Protein AF-A0A930PZW5-F1 (afdb_monomer_lite)

pLDDT: mean 71.52, std 14.94, range [26.58, 96.69]

Secondary structure (DSSP, 8-state):
------------PPP----HHHHHHHHTSEEEEESS--S-SEETTEEEEEEEB----PEE--PPPPEEETTTTEEEEPP-TTEEEEETTEEE-SEEEEPPSSSSEEEEEEEEEPTTEE-SS-EEEEEEE-------TTT------GGGS-TT-BSSPPPTT--STTHHHHH-TT-EEEEEES--TT--S---EEEEESSSEEEETTSSS-EEEE--EEE-TTS-EEESSS-EEEEEEE--SEEEEEEEE---TT-TTEEEEEEEEEETTEEEEEEEEEE-PBPTTSPBPS-----GGGSSEEEEEEEES----

Sequence (313 aa):
MSDYPTEGLYRLVPVPHTSEQEEAEKRGYHLHYGDQPPTSPTKDGLPVLWVQGKPTEDVLVVPMRTAVNLNRREVIVKPQTGVQYTLNGKDIITGTHTVPGDGYTYFKVGAYATDGYTTTGKYEWPFTIGEAVPATPENLWVSDKASLRPAGTEINPPAPGTSSANDNGKYGHYKLRPGEKLNNAFGGYGTATWTQLGAGWAVNNRVTPPVHYRSSWKVNDKGQYEEQFADTITWIFPHTRNFTLEIDFVESAVRPDQTMQMWVGAYTGLYMAEIGKEIIERNAQGDKLDHYTVPRGERTGTWKFSIYNDIYT

Foldseek 3Di:
DDDDDDPDDDPPPPPPPDPQVNVCVVVQEHEDEEQDDDPDQDDPRGGYDYDYHDDQPQAEDDDDDWDDDLVQQKTAAADDPFKWKDKQNHTDDHGIDHHDDDAKDKIKMWMAGDPSHHYPDTGIDIFIRHDPPPDDQVAAAFAAFLLQDDAFAWQFWFDPPDDFPVCQVVQPQADKGWGAWRHGDVHHDHTWTWIDGGRQKDWDVVDVVIDIWGQTWGQHPVSDIDTRDADWIKIKAADDQKDKDKDFDDDDPVCLQWFWDWDWDDDPRIIMITTDTHRQDAPPVRHGDPDDGDDSVPGGGMDMDMRHRDDPD

Radius of gyration: 30.78 Å; chains: 1; bounding box: 84×36×86 Å

Structure (mmCIF, N/CA/C/O backbone):
data_AF-A0A930PZW5-F1
#
_entry.id   AF-A0A930PZW5-F1
#
loop_
_atom_site.group_PDB
_atom_site.id
_atom_site.type_symbol
_atom_site.label_atom_id
_atom_site.label_alt_id
_atom_site.label_comp_id
_atom_site.label_asym_id
_atom_site.label_entity_id
_atom_site.label_seq_id
_atom_site.pdbx_PDB_ins_code
_atom_site.Cartn_x
_atom_site.Cartn_y
_atom_site.Cartn_z
_atom_site.occupancy
_atom_site.B_iso_or_equiv
_atom_site.auth_seq_id
_atom_site.auth_comp_id
_atom_site.auth_asym_id
_atom_site.auth_atom_id
_atom_site.pdbx_PDB_model_num
ATOM 1 N N . MET A 1 1 ? -16.105 18.581 -10.976 1.00 36.25 1 MET A N 1
ATOM 2 C CA . MET A 1 1 ? -17.023 18.570 -9.817 1.00 36.25 1 MET A CA 1
ATOM 3 C C . MET A 1 1 ? -17.990 17.425 -10.031 1.00 36.25 1 MET A C 1
ATOM 5 O O . MET A 1 1 ? -18.987 17.619 -10.709 1.00 36.25 1 MET A O 1
ATOM 9 N N . SER A 1 2 ? -17.647 16.229 -9.561 1.00 26.58 2 SER A N 1
ATOM 10 C CA . SER A 1 2 ? -18.537 15.071 -9.638 1.00 26.58 2 SER A CA 1
ATOM 11 C C . SER A 1 2 ? -18.526 14.331 -8.307 1.00 26.58 2 SER A C 1
ATOM 13 O O . SER A 1 2 ? -17.472 13.923 -7.828 1.00 26.58 2 SER A O 1
ATOM 15 N N . ASP A 1 3 ? -19.721 14.234 -7.737 1.00 33.84 3 ASP A N 1
ATOM 16 C CA . ASP A 1 3 ? -20.338 13.004 -7.250 1.00 33.84 3 ASP A CA 1
ATOM 17 C C . ASP A 1 3 ? -19.519 12.120 -6.307 1.00 33.84 3 ASP A C 1
ATOM 19 O O . ASP A 1 3 ? -18.899 11.137 -6.704 1.00 33.84 3 ASP A O 1
ATOM 23 N N . TYR A 1 4 ? -19.663 12.409 -5.013 1.00 29.12 4 TYR A N 1
ATOM 24 C CA . TYR A 1 4 ? -19.710 11.353 -4.006 1.00 29.12 4 TYR A CA 1
ATOM 25 C C . TYR A 1 4 ? -21.176 10.958 -3.772 1.00 29.12 4 TYR A C 1
ATOM 27 O O . TYR A 1 4 ? -22.021 11.850 -3.626 1.00 29.12 4 TYR A O 1
ATOM 35 N N . PRO A 1 5 ? -21.508 9.655 -3.719 1.00 33.47 5 PRO A N 1
ATOM 36 C CA . PRO A 1 5 ? -22.857 9.216 -3.413 1.00 33.47 5 PRO A CA 1
ATOM 37 C C . PRO A 1 5 ? -23.228 9.582 -1.973 1.00 33.47 5 PRO A C 1
ATOM 39 O O . PRO A 1 5 ? -22.476 9.393 -1.018 1.00 33.47 5 PRO A O 1
ATOM 42 N N . THR A 1 6 ? -24.431 10.127 -1.854 1.00 42.84 6 THR A N 1
ATOM 43 C CA . THR A 1 6 ? -25.152 10.377 -0.613 1.00 42.84 6 THR A CA 1
ATOM 44 C C . THR A 1 6 ? -25.684 9.046 -0.079 1.00 42.84 6 THR A C 1
ATOM 46 O O . THR A 1 6 ? -26.728 8.572 -0.511 1.00 42.84 6 THR A O 1
ATOM 49 N N . GLU A 1 7 ? -24.993 8.454 0.892 1.00 34.03 7 GLU A N 1
ATOM 50 C CA . GLU A 1 7 ? -25.525 7.379 1.740 1.00 34.03 7 GLU A CA 1
ATOM 51 C C . GLU A 1 7 ? -25.353 7.805 3.213 1.00 34.03 7 GLU A C 1
ATOM 53 O O . GLU A 1 7 ? -24.249 8.108 3.647 1.00 34.03 7 GLU A O 1
ATOM 58 N N . GLY A 1 8 ? -26.379 7.933 4.054 1.00 28.62 8 GLY A N 1
ATOM 59 C CA . GLY A 1 8 ? -27.793 7.642 3.874 1.00 28.62 8 GLY A CA 1
ATOM 60 C C . GLY A 1 8 ? -28.676 8.647 4.613 1.00 28.62 8 GLY A C 1
ATOM 61 O O . GLY A 1 8 ? -28.267 9.321 5.560 1.00 28.62 8 GLY A O 1
ATOM 62 N N . LEU A 1 9 ? -29.917 8.745 4.141 1.00 27.55 9 LEU A N 1
ATOM 63 C CA . LEU A 1 9 ? -31.003 9.422 4.831 1.00 27.55 9 LEU A CA 1
ATOM 64 C C . LEU A 1 9 ? -31.178 8.829 6.236 1.00 27.55 9 LEU A C 1
ATOM 66 O O . LEU A 1 9 ? -31.714 7.733 6.393 1.00 27.55 9 LEU A O 1
ATOM 70 N N . TYR A 1 10 ? -30.818 9.588 7.267 1.00 30.89 10 TYR A N 1
ATOM 71 C CA . TYR A 1 10 ? -31.357 9.353 8.600 1.00 30.89 10 TYR A CA 1
ATOM 72 C C . TYR A 1 10 ? -32.806 9.829 8.596 1.00 30.89 10 TYR A C 1
ATOM 74 O O . TYR A 1 10 ? -33.091 11.026 8.660 1.00 30.89 10 TYR A O 1
ATOM 82 N N . ARG A 1 11 ? -33.748 8.890 8.516 1.00 27.78 11 ARG A N 1
ATOM 83 C CA . ARG A 1 11 ? -35.118 9.178 8.924 1.00 27.78 11 ARG A CA 1
ATOM 84 C C . ARG A 1 11 ? -35.108 9.198 10.450 1.00 27.78 11 ARG A C 1
ATOM 86 O O . ARG A 1 11 ? -35.074 8.144 11.077 1.00 27.78 11 ARG A O 1
ATOM 93 N N . LEU A 1 12 ? -35.116 10.389 11.046 1.00 30.92 12 LEU A N 1
ATOM 94 C CA . LEU A 1 12 ? -35.583 10.542 12.422 1.00 30.92 12 LEU A CA 1
ATOM 95 C C . LEU A 1 12 ? -37.026 10.035 12.430 1.00 30.92 12 LEU A C 1
ATOM 97 O O . LEU A 1 12 ? -37.926 10.702 11.923 1.00 30.92 12 LEU A O 1
ATOM 101 N N . VAL A 1 13 ? -37.236 8.811 12.911 1.00 29.81 13 VAL A N 1
ATOM 102 C CA . VAL A 1 13 ? -38.578 8.341 13.238 1.00 29.81 13 VAL A CA 1
ATOM 103 C C . VAL A 1 13 ? -38.988 9.150 14.467 1.00 29.81 13 VAL A C 1
ATOM 105 O O . VAL A 1 13 ? -38.300 9.059 15.486 1.00 29.81 13 VAL A O 1
ATOM 108 N N . PRO A 1 14 ? -40.042 9.981 14.399 1.00 31.69 14 PRO A N 1
ATOM 109 C CA . PRO A 1 14 ? -40.552 10.628 15.592 1.00 31.69 14 PRO A CA 1
ATOM 110 C C . PRO A 1 14 ? -41.008 9.515 16.528 1.00 31.69 14 PRO A C 1
ATOM 112 O O . PRO A 1 14 ? -41.871 8.717 16.159 1.00 31.69 14 PRO A O 1
ATOM 115 N N . VAL A 1 15 ? -40.428 9.440 17.722 1.00 36.09 15 VAL A N 1
ATOM 116 C CA . VAL A 1 15 ? -41.058 8.679 18.798 1.00 36.09 15 VAL A CA 1
ATOM 117 C C . VAL A 1 15 ? -42.376 9.404 19.079 1.00 36.09 15 VAL A C 1
ATOM 119 O O . VAL A 1 15 ? -42.340 10.607 19.355 1.00 36.09 15 VAL A O 1
ATOM 122 N N . PRO A 1 16 ? -43.544 8.751 18.961 1.00 37.59 16 PRO A N 1
ATOM 123 C CA . PRO A 1 16 ? -44.786 9.366 19.390 1.00 37.59 16 PRO A CA 1
ATOM 124 C C . PRO A 1 16 ? -44.647 9.659 20.885 1.00 37.59 16 PRO A C 1
ATOM 126 O O . PRO A 1 16 ? -44.523 8.739 21.690 1.00 37.59 16 PRO A O 1
ATOM 129 N N . HIS A 1 17 ? -44.629 10.934 21.268 1.00 44.69 17 HIS A N 1
ATOM 130 C CA . HIS A 1 17 ? -44.768 11.332 22.666 1.00 44.69 17 HIS A CA 1
ATOM 131 C C . HIS A 1 17 ? -46.241 11.188 23.068 1.00 44.69 17 HIS A C 1
ATOM 133 O O . HIS A 1 17 ? -46.934 12.179 23.265 1.00 44.69 17 HIS A O 1
ATOM 139 N N . THR A 1 18 ? -46.747 9.958 23.133 1.00 55.91 18 THR A N 1
ATOM 140 C CA . THR A 1 18 ? -47.997 9.672 23.844 1.00 55.91 18 THR A CA 1
ATOM 141 C C . THR A 1 18 ? -47.691 9.586 25.330 1.00 55.91 18 THR A C 1
ATOM 143 O O . THR A 1 18 ? -46.680 8.999 25.731 1.00 55.91 18 THR A O 1
ATOM 146 N N . SER A 1 19 ? -48.533 10.202 26.155 1.00 71.31 19 SER A N 1
ATOM 147 C CA . SER A 1 19 ? -48.342 10.162 27.606 1.00 71.31 19 SER A CA 1
ATOM 148 C C . SER A 1 19 ? -48.563 8.739 28.143 1.00 71.31 19 SER A C 1
ATOM 150 O O . SER A 1 19 ? -49.295 7.944 27.553 1.00 71.31 19 SER A O 1
ATOM 152 N N . GLU A 1 20 ? -47.934 8.396 29.273 1.00 70.12 20 GLU A N 1
ATOM 153 C CA . GLU A 1 20 ? -48.115 7.082 29.923 1.00 70.12 20 GLU A CA 1
ATOM 154 C C . GLU A 1 20 ? -49.592 6.775 30.205 1.00 70.12 20 GLU A C 1
ATOM 156 O O . GLU A 1 20 ? -50.011 5.626 30.077 1.00 70.12 20 GLU A O 1
ATOM 161 N N . GLN A 1 21 ? -50.377 7.813 30.500 1.00 73.00 21 GLN A N 1
ATOM 162 C CA . GLN A 1 21 ? -51.811 7.726 30.735 1.00 73.00 21 GLN A CA 1
ATOM 163 C C . GLN A 1 21 ? -52.591 7.332 29.469 1.00 73.00 21 GLN A C 1
ATOM 165 O O . GLN A 1 21 ? -53.348 6.368 29.506 1.00 73.00 21 GLN A O 1
ATOM 170 N N . GLU A 1 22 ? -52.369 7.998 28.331 1.00 74.00 22 GLU A N 1
ATOM 171 C CA . GLU A 1 22 ? -53.053 7.661 27.066 1.00 74.00 22 GLU A CA 1
ATOM 172 C C . GLU A 1 22 ? -52.749 6.227 26.611 1.00 74.00 22 GLU A C 1
ATOM 174 O O . GLU A 1 22 ? -53.599 5.519 26.072 1.00 74.00 22 GLU A O 1
ATOM 179 N N . GLU A 1 23 ? -51.516 5.782 26.831 1.00 67.94 23 GLU A N 1
ATOM 180 C CA . GLU A 1 23 ? -51.084 4.432 26.498 1.00 67.94 23 GLU A CA 1
ATOM 181 C C . GLU A 1 23 ? -51.659 3.379 27.462 1.00 67.94 23 GLU A C 1
ATOM 183 O O . GLU A 1 23 ? -51.969 2.262 27.041 1.00 67.94 23 GLU A O 1
ATOM 188 N N . ALA A 1 24 ? -51.847 3.720 28.741 1.00 67.75 24 ALA A N 1
ATOM 189 C CA . ALA A 1 24 ? -52.536 2.869 29.710 1.00 67.75 24 ALA A CA 1
ATOM 190 C C . ALA A 1 24 ? -54.037 2.754 29.407 1.00 67.75 24 ALA A C 1
ATOM 192 O O . ALA A 1 24 ? -54.572 1.646 29.426 1.00 67.75 24 ALA A O 1
ATOM 193 N N . GLU A 1 25 ? -54.695 3.857 29.036 1.00 77.50 25 GLU A N 1
ATOM 194 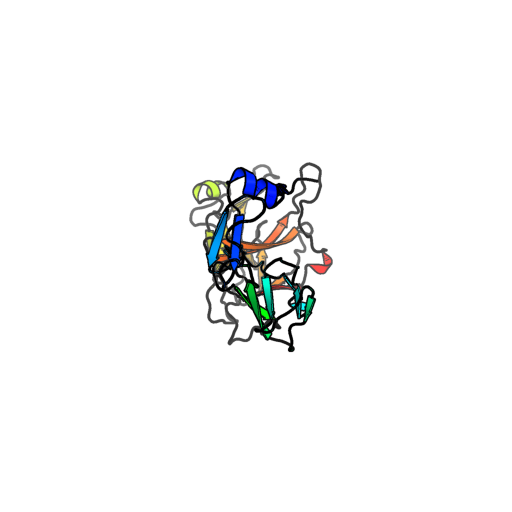C CA . GLU A 1 25 ? -56.106 3.878 28.630 1.00 77.50 25 GLU A CA 1
ATOM 195 C C . GLU A 1 25 ? -56.360 3.017 27.387 1.00 77.50 25 GLU A C 1
ATOM 197 O O . GLU A 1 25 ? -57.298 2.221 27.374 1.00 77.50 25 GLU A O 1
ATOM 202 N N . LYS A 1 26 ? -55.482 3.079 26.373 1.00 71.62 26 LYS A N 1
ATOM 203 C CA . LYS A 1 26 ? -55.567 2.194 25.194 1.00 71.62 26 LYS A CA 1
ATOM 204 C C . LYS A 1 26 ? -55.404 0.713 25.541 1.00 71.62 26 LYS A C 1
ATOM 206 O O . LYS A 1 26 ? -56.049 -0.129 24.921 1.00 71.62 26 LYS A O 1
ATOM 211 N N . ARG A 1 27 ? -54.513 0.384 26.484 1.00 73.75 27 ARG A N 1
ATOM 212 C CA . ARG A 1 27 ? -54.244 -1.002 26.913 1.00 73.75 27 ARG A CA 1
ATOM 213 C C . ARG A 1 27 ? -55.273 -1.532 27.913 1.00 73.75 27 ARG A C 1
ATOM 215 O O . ARG A 1 27 ? -55.425 -2.745 28.032 1.00 73.75 27 ARG A O 1
ATOM 222 N N . GLY A 1 28 ? -55.961 -0.645 28.630 1.00 75.56 28 GLY A N 1
ATOM 223 C CA . GLY A 1 28 ? -56.867 -0.980 29.728 1.00 75.56 28 GLY A CA 1
ATOM 224 C C . GLY A 1 28 ? -56.163 -1.322 31.048 1.00 75.56 28 GLY A C 1
ATOM 225 O O . GLY A 1 28 ? -56.800 -1.888 31.933 1.00 75.56 28 GLY A O 1
ATOM 226 N N . TYR A 1 29 ? -54.865 -1.020 31.190 1.00 73.56 29 TYR A N 1
ATOM 227 C CA . TYR A 1 29 ? -54.079 -1.245 32.411 1.00 73.56 29 TYR A CA 1
ATOM 228 C C . TYR A 1 29 ? -52.792 -0.402 32.443 1.00 73.56 29 TYR A C 1
ATOM 230 O O . TYR A 1 29 ? -52.215 -0.071 31.402 1.00 73.56 29 TYR A O 1
ATOM 238 N N . HIS A 1 30 ? -52.297 -0.123 33.652 1.00 79.06 30 HIS A N 1
ATOM 239 C CA . HIS A 1 30 ? -50.964 0.437 33.896 1.00 79.06 30 HIS A CA 1
ATOM 240 C C . HIS A 1 30 ? -49.927 -0.667 34.111 1.00 79.06 30 HIS A C 1
ATOM 242 O O . HIS A 1 30 ? -50.245 -1.752 34.599 1.00 79.06 30 HIS A O 1
ATOM 248 N N . LEU A 1 31 ? -48.665 -0.370 33.802 1.00 73.44 31 LEU A N 1
ATOM 249 C CA . LEU A 1 31 ? -47.529 -1.248 34.085 1.00 73.44 31 LEU A CA 1
ATOM 250 C C . LEU A 1 31 ? -46.675 -0.639 35.199 1.00 73.44 31 LEU A C 1
ATOM 252 O O . LEU A 1 31 ? -46.227 0.502 35.090 1.00 73.44 31 LEU A O 1
ATOM 256 N N . HIS A 1 32 ? -46.442 -1.406 36.263 1.00 76.75 32 HIS A N 1
ATOM 257 C CA . HIS A 1 32 ? -45.514 -1.061 37.335 1.00 76.75 32 HIS A CA 1
ATOM 258 C C . HIS A 1 32 ? -44.289 -1.968 37.261 1.00 76.75 32 HIS A C 1
ATOM 260 O O . HIS A 1 32 ? -44.405 -3.184 37.401 1.00 76.75 32 HIS A O 1
ATOM 266 N N . TYR A 1 33 ? -43.124 -1.361 37.064 1.00 72.38 33 TYR A N 1
ATOM 267 C CA . TYR A 1 33 ? -41.834 -2.042 37.031 1.00 72.38 33 TYR A CA 1
ATOM 268 C C . TYR A 1 33 ? -41.084 -1.780 38.330 1.00 72.38 33 TYR A C 1
ATOM 270 O O . TYR A 1 33 ? -40.948 -0.625 38.738 1.00 72.38 33 TYR A O 1
ATOM 278 N N . GLY A 1 34 ? -40.575 -2.830 38.962 1.00 66.19 34 GLY A N 1
ATOM 279 C CA . GLY A 1 34 ? -39.805 -2.695 40.194 1.00 66.19 34 GLY A CA 1
ATOM 280 C C . GLY A 1 34 ? -39.603 -4.021 40.908 1.00 66.19 34 GLY A C 1
ATOM 281 O O . GLY A 1 34 ? -40.284 -5.004 40.624 1.00 66.19 34 GLY A O 1
ATOM 282 N N . ASP A 1 35 ? -38.669 -4.048 41.853 1.00 72.44 35 ASP A N 1
ATOM 283 C CA . ASP A 1 35 ? -38.361 -5.255 42.636 1.00 72.44 35 ASP A CA 1
ATOM 284 C C . ASP A 1 35 ? -39.407 -5.548 43.718 1.00 72.44 35 ASP A C 1
ATOM 286 O O . ASP A 1 35 ? -39.417 -6.632 44.298 1.00 72.44 35 ASP A O 1
ATOM 290 N N . GLN A 1 36 ? -40.287 -4.582 43.989 1.00 78.62 36 GLN A N 1
ATOM 291 C CA . GLN A 1 36 ? -41.385 -4.689 44.942 1.00 78.62 36 GLN A CA 1
ATOM 292 C C . GLN A 1 36 ? -42.725 -4.490 44.225 1.00 78.62 36 GLN A C 1
ATOM 294 O O . GLN A 1 36 ? -42.788 -3.698 43.280 1.00 78.62 36 GLN A O 1
ATOM 299 N N . PRO A 1 37 ? -43.792 -5.184 44.662 1.00 78.75 37 PRO A N 1
ATOM 300 C CA . PRO A 1 37 ? -45.121 -5.014 44.094 1.00 78.75 37 PRO A CA 1
ATOM 301 C C . PRO A 1 37 ? -45.642 -3.581 44.291 1.00 78.75 37 PRO A C 1
ATOM 303 O O . PRO A 1 37 ? -45.265 -2.911 45.259 1.00 78.75 37 PRO A O 1
ATOM 306 N N . PRO A 1 38 ? -46.534 -3.103 43.403 1.00 82.94 38 PRO A N 1
ATOM 307 C CA . PRO A 1 38 ? -47.114 -1.777 43.514 1.00 82.94 38 PRO A CA 1
ATOM 308 C C . PRO A 1 38 ? -47.896 -1.653 44.821 1.00 82.94 38 PRO A C 1
ATOM 310 O O . PRO A 1 38 ? -48.599 -2.570 45.244 1.00 82.94 38 PRO A O 1
ATOM 313 N N . THR A 1 39 ? -47.819 -0.479 45.441 1.00 84.75 39 THR A N 1
ATOM 314 C CA . THR A 1 39 ? -48.529 -0.176 46.692 1.00 84.75 39 THR A CA 1
ATOM 315 C C . THR A 1 39 ? -50.043 -0.049 46.511 1.00 84.75 39 THR A C 1
ATOM 317 O O . THR A 1 39 ? -50.779 -0.099 47.494 1.00 84.75 39 THR A O 1
ATOM 320 N N . SER A 1 40 ? -50.518 0.088 45.269 1.00 84.81 40 SER A N 1
ATOM 321 C CA . SER A 1 40 ? -51.935 0.118 44.906 1.00 84.81 40 SER A CA 1
ATOM 322 C C . SER A 1 40 ? -52.204 -0.806 43.712 1.00 84.81 40 SER A C 1
ATOM 324 O O . SER A 1 40 ? -51.463 -0.741 42.729 1.00 84.81 40 SER A O 1
ATOM 326 N N . PRO A 1 41 ? -53.276 -1.623 43.744 1.00 82.44 41 PRO A N 1
ATOM 327 C CA . PRO A 1 41 ? -53.648 -2.496 42.629 1.00 82.44 41 PRO A CA 1
ATOM 328 C C . PRO A 1 41 ? -54.271 -1.734 41.446 1.00 82.44 41 PRO A C 1
ATOM 330 O O . PRO A 1 41 ? -54.489 -2.320 40.387 1.00 82.44 41 PRO A O 1
ATOM 333 N N . THR A 1 42 ? -54.571 -0.441 41.613 1.00 86.38 42 THR A N 1
ATOM 334 C CA . THR A 1 42 ? -55.177 0.421 40.588 1.00 86.38 42 THR A CA 1
ATOM 335 C C . THR A 1 42 ? -54.540 1.810 40.565 1.00 86.38 42 THR A C 1
ATOM 337 O O . THR A 1 42 ? -54.181 2.346 41.619 1.00 86.38 42 THR A O 1
ATOM 340 N N . LYS A 1 43 ? -54.463 2.415 39.378 1.00 84.62 43 LYS A N 1
ATOM 341 C CA . LYS A 1 43 ? -54.042 3.802 39.133 1.00 84.62 43 LYS A CA 1
ATOM 342 C C . LYS A 1 43 ? -54.970 4.381 38.059 1.00 84.62 43 LYS A C 1
ATOM 344 O O . LYS A 1 43 ? -55.344 3.656 37.147 1.00 84.62 43 LYS A O 1
ATOM 349 N N . ASP A 1 44 ? -55.435 5.616 38.244 1.00 85.06 44 ASP A N 1
ATOM 350 C CA . ASP A 1 44 ? -56.330 6.324 37.307 1.00 85.06 44 ASP A CA 1
ATOM 351 C C . ASP A 1 44 ? -57.584 5.524 36.871 1.00 85.06 44 ASP A C 1
ATOM 353 O O . ASP A 1 44 ? -58.097 5.669 35.768 1.00 85.06 44 ASP A O 1
ATOM 357 N N . GLY A 1 45 ? -58.104 4.661 37.755 1.00 85.38 45 GLY A N 1
ATOM 358 C CA . GLY A 1 45 ? -59.278 3.815 37.488 1.00 85.38 45 GLY A CA 1
ATOM 359 C C . GLY A 1 45 ? -58.999 2.521 36.711 1.00 85.38 45 GLY A C 1
ATOM 360 O O . GLY A 1 45 ? -59.924 1.737 36.505 1.00 85.38 45 GLY A O 1
ATOM 361 N N . LEU A 1 46 ? -57.745 2.257 36.332 1.00 81.94 46 LEU A N 1
ATOM 362 C CA . LEU A 1 46 ? -57.309 1.052 35.625 1.00 81.94 46 LEU A CA 1
ATOM 363 C C . LEU A 1 46 ? -56.481 0.127 36.537 1.00 81.94 46 LEU A C 1
ATOM 365 O O . LEU A 1 46 ? -55.812 0.602 37.464 1.00 81.94 46 LEU A O 1
ATOM 369 N N . PRO A 1 47 ? -56.493 -1.199 36.302 1.00 80.81 47 PRO A N 1
ATOM 370 C CA . PRO A 1 47 ? -55.643 -2.135 37.034 1.00 80.81 47 PRO A CA 1
ATOM 371 C C . PRO A 1 47 ? -54.155 -1.874 36.765 1.00 80.81 47 PRO A C 1
ATOM 373 O O . PRO A 1 47 ? -53.768 -1.487 35.663 1.00 80.81 47 PRO A O 1
ATOM 376 N N . VAL A 1 48 ? -53.314 -2.109 37.772 1.00 84.00 48 VAL A N 1
ATOM 377 C CA . VAL A 1 48 ? -51.851 -2.010 37.677 1.00 84.00 48 VAL A CA 1
ATOM 378 C C . VAL A 1 48 ? -51.265 -3.417 37.641 1.00 84.00 48 VAL A C 1
ATOM 380 O O . VAL A 1 48 ? -51.366 -4.166 38.612 1.00 84.00 48 VAL A O 1
ATOM 383 N N . LEU A 1 49 ? -50.625 -3.775 36.531 1.00 75.69 49 LEU A N 1
ATOM 384 C CA . LEU A 1 49 ? -49.883 -5.024 36.406 1.00 75.69 49 LEU A CA 1
ATOM 385 C C . LEU A 1 49 ? -48.445 -4.818 36.868 1.00 75.69 49 LEU A C 1
ATOM 387 O O . LEU A 1 49 ? -47.727 -3.958 36.356 1.00 75.69 49 LEU A O 1
ATOM 391 N N . TRP A 1 50 ? -48.032 -5.625 37.840 1.00 80.69 50 TRP A N 1
ATOM 392 C CA . TRP A 1 50 ? -46.659 -5.644 38.315 1.00 80.69 50 TRP A CA 1
ATOM 393 C C . TRP A 1 50 ? -45.805 -6.565 37.457 1.00 80.69 50 TRP A C 1
ATOM 395 O O . TRP A 1 50 ? -46.144 -7.730 37.252 1.00 80.69 50 TRP A O 1
ATOM 405 N N . VAL A 1 51 ? -44.672 -6.044 37.006 1.00 68.12 51 VAL A N 1
ATOM 406 C CA . VAL A 1 51 ? -43.606 -6.827 36.397 1.00 68.12 51 VAL A CA 1
ATOM 407 C C . VAL A 1 51 ? -42.377 -6.663 37.279 1.00 68.12 51 VAL A C 1
ATOM 409 O O . VAL A 1 51 ? -41.932 -5.544 37.544 1.00 68.12 51 VAL A O 1
ATOM 412 N N . GLN A 1 52 ? -41.857 -7.787 37.769 1.00 65.38 52 GLN A N 1
ATOM 413 C CA . GLN A 1 52 ? -40.669 -7.797 38.609 1.00 65.38 52 GLN A CA 1
ATOM 414 C C . GLN A 1 52 ? -39.443 -7.400 37.774 1.00 65.38 52 GLN A C 1
ATOM 416 O O . GLN A 1 52 ? -39.163 -8.013 36.743 1.00 65.38 52 GLN A O 1
ATOM 421 N N . GLY A 1 53 ? -38.722 -6.372 38.226 1.00 60.31 53 GLY A N 1
ATOM 422 C CA . GLY A 1 53 ? -37.623 -5.751 37.481 1.00 60.31 53 GLY A CA 1
ATOM 423 C C . GLY A 1 53 ? -38.091 -4.759 36.403 1.00 60.31 53 GLY A C 1
ATOM 424 O O . GLY A 1 53 ? -39.282 -4.501 36.230 1.00 60.31 53 GLY A O 1
ATOM 425 N N . LYS A 1 54 ? -37.142 -4.159 35.674 1.00 56.44 54 LYS A N 1
ATOM 426 C CA . LYS A 1 54 ? -37.411 -3.277 34.526 1.00 56.44 54 LYS A CA 1
ATOM 427 C C . LYS A 1 54 ? -37.078 -4.037 33.237 1.00 56.44 54 LYS A C 1
ATOM 429 O O . LYS A 1 54 ? -35.937 -4.471 33.108 1.00 56.44 54 LYS A O 1
ATOM 434 N N . PRO A 1 55 ? -37.997 -4.189 32.267 1.00 51.75 55 PRO A N 1
ATOM 435 C CA . PRO A 1 55 ? -37.613 -4.638 30.945 1.00 51.75 55 PRO A CA 1
ATOM 436 C C . PRO A 1 55 ? -36.860 -3.490 30.276 1.00 51.75 55 PRO A C 1
ATOM 438 O O . PRO A 1 55 ? -37.439 -2.475 29.892 1.00 51.75 55 PRO A O 1
ATOM 441 N N . THR A 1 56 ? -35.548 -3.631 30.177 1.00 54.19 56 THR A N 1
ATOM 442 C CA . THR A 1 56 ? -34.761 -2.946 29.160 1.00 54.19 56 THR A CA 1
ATOM 443 C C . THR A 1 56 ? -34.263 -4.032 28.232 1.00 54.19 56 THR A C 1
ATOM 445 O O . THR A 1 56 ? -33.386 -4.810 28.594 1.00 54.19 56 THR A O 1
ATOM 448 N N . GLU A 1 57 ? -34.847 -4.130 27.039 1.00 61.22 57 GLU A N 1
ATOM 449 C CA . GLU A 1 57 ? -34.042 -4.637 25.935 1.00 61.22 57 GLU A CA 1
ATOM 450 C C . GLU A 1 57 ? -32.918 -3.615 25.773 1.00 61.22 57 GLU A C 1
ATOM 452 O O . GLU A 1 57 ? -33.162 -2.480 25.357 1.00 61.22 57 GLU A O 1
ATOM 457 N N . ASP A 1 58 ? -31.720 -3.967 26.240 1.00 64.56 58 ASP A N 1
ATOM 458 C CA . ASP A 1 58 ? -30.546 -3.123 26.065 1.00 64.56 58 ASP A CA 1
ATOM 459 C C . ASP A 1 58 ? -30.401 -2.792 24.580 1.00 64.56 58 ASP A C 1
ATOM 461 O O . ASP A 1 58 ? -30.521 -3.660 23.708 1.00 64.56 58 ASP A O 1
ATOM 465 N N . VAL A 1 59 ? -30.144 -1.523 24.274 1.00 67.75 59 VAL A N 1
ATOM 466 C CA . VAL A 1 59 ? -30.019 -1.100 22.882 1.00 67.75 59 VAL A CA 1
ATOM 467 C C . VAL A 1 59 ? -28.715 -1.660 22.323 1.00 67.75 59 VAL A C 1
ATOM 469 O O . VAL A 1 59 ? -27.629 -1.379 22.836 1.00 67.75 59 VAL A O 1
ATOM 472 N N . LEU A 1 60 ? -28.816 -2.447 21.252 1.00 62.91 60 LEU A N 1
ATOM 473 C CA . LEU A 1 60 ? -27.642 -2.968 20.564 1.00 62.91 60 LEU A CA 1
ATOM 474 C C . LEU A 1 60 ? -26.831 -1.818 19.953 1.00 62.91 60 LEU A C 1
ATOM 476 O O . LEU A 1 60 ? -27.341 -1.046 19.140 1.00 62.91 60 LEU A O 1
ATOM 480 N N . VAL A 1 61 ? -25.548 -1.746 20.298 1.00 62.44 61 VAL A N 1
ATOM 481 C CA . VAL A 1 61 ? -24.589 -0.784 19.751 1.00 62.44 61 VAL A CA 1
ATOM 482 C C . VAL A 1 61 ? -23.357 -1.493 19.203 1.00 62.44 61 VAL A C 1
ATOM 484 O O . VAL A 1 61 ? -22.874 -2.490 19.740 1.00 62.44 61 VAL A O 1
ATOM 487 N N . VAL A 1 62 ? -22.827 -0.945 18.113 1.00 73.75 62 VAL A N 1
ATOM 488 C CA . VAL A 1 62 ? -21.571 -1.382 17.497 1.00 73.75 62 VAL A CA 1
ATOM 489 C C . VAL A 1 62 ? -20.560 -0.249 17.667 1.00 73.75 62 VAL A C 1
ATOM 491 O O . VAL A 1 62 ? -20.725 0.800 17.037 1.00 73.75 62 VAL A O 1
ATOM 494 N N . PRO A 1 63 ? -19.546 -0.400 18.538 1.00 74.75 63 PRO A N 1
ATOM 495 C CA . PRO A 1 63 ? -18.505 0.603 18.717 1.00 74.75 63 PRO A CA 1
ATOM 496 C C . PRO A 1 63 ? -17.803 0.964 17.406 1.00 74.75 63 PRO A C 1
ATOM 498 O O . PRO A 1 63 ? -17.345 0.092 16.665 1.00 74.75 63 PRO A O 1
ATOM 501 N N . MET A 1 64 ? -17.693 2.261 17.130 1.00 70.88 64 MET A N 1
ATOM 502 C CA . MET A 1 64 ? -16.935 2.762 15.990 1.00 70.88 64 MET A CA 1
ATOM 503 C C . MET A 1 64 ? -15.440 2.614 16.258 1.00 70.88 64 MET A C 1
ATOM 505 O O . MET A 1 64 ? -14.938 2.969 17.320 1.00 70.88 64 MET A O 1
ATOM 509 N N . ARG A 1 65 ? -14.679 2.141 15.273 1.00 71.81 65 ARG A N 1
ATOM 510 C CA . ARG A 1 65 ? -13.222 2.160 15.402 1.00 71.81 65 ARG A CA 1
ATOM 511 C C . ARG A 1 65 ? -12.727 3.606 15.485 1.00 71.81 65 ARG A C 1
ATOM 513 O O . ARG A 1 65 ? -13.103 4.443 14.665 1.00 71.81 65 ARG A O 1
ATOM 520 N N . THR A 1 66 ? -11.870 3.894 16.459 1.00 68.38 66 THR A N 1
ATOM 521 C CA . THR A 1 66 ? -11.287 5.228 16.642 1.00 68.38 66 THR A CA 1
ATOM 522 C C . THR A 1 66 ? -10.293 5.562 15.532 1.00 68.38 66 THR A C 1
ATOM 524 O O . THR A 1 66 ? -9.632 4.682 14.971 1.00 68.38 66 THR A O 1
ATOM 527 N N . ALA A 1 67 ? -10.171 6.852 15.218 1.00 66.94 67 ALA A N 1
ATOM 528 C CA . ALA A 1 67 ? -9.115 7.329 14.334 1.00 66.94 67 ALA A CA 1
ATOM 529 C C . ALA A 1 67 ? -7.805 7.452 15.123 1.00 66.94 67 ALA A C 1
ATOM 531 O O . ALA A 1 67 ? -7.818 7.768 16.312 1.00 66.94 67 ALA A O 1
ATOM 532 N N . VAL A 1 68 ? -6.670 7.227 14.466 1.00 64.31 68 VAL A N 1
ATOM 533 C CA . VAL A 1 68 ? -5.345 7.361 15.081 1.00 64.31 68 VAL A CA 1
ATOM 534 C C . VAL A 1 68 ? -4.435 8.206 14.198 1.00 64.31 68 VAL A C 1
ATOM 536 O O . VAL A 1 68 ? -4.458 8.087 12.976 1.00 64.31 68 VAL A O 1
ATOM 539 N N . ASN A 1 69 ? -3.615 9.050 14.817 1.00 64.56 69 ASN A N 1
ATOM 540 C CA . ASN A 1 69 ? -2.496 9.727 14.179 1.00 64.56 69 ASN A CA 1
ATOM 541 C C . ASN A 1 69 ? -1.204 9.211 14.815 1.00 64.56 69 ASN A C 1
ATOM 543 O O . ASN A 1 69 ? -0.751 9.713 15.841 1.00 64.56 69 ASN A O 1
ATOM 547 N N . LEU A 1 70 ? -0.628 8.171 14.212 1.00 67.12 70 LEU A N 1
ATOM 548 C CA . LEU A 1 70 ? 0.524 7.457 14.768 1.00 67.12 70 LEU A CA 1
ATOM 549 C C . LEU A 1 70 ? 1.785 8.334 14.828 1.00 67.12 70 LEU A C 1
ATOM 551 O O . LEU A 1 70 ? 2.538 8.232 15.791 1.00 67.12 70 LEU A O 1
ATOM 555 N N . ASN A 1 71 ? 1.962 9.255 13.872 1.00 62.66 71 ASN A N 1
ATOM 556 C CA . ASN A 1 71 ? 3.088 10.201 13.847 1.00 62.66 71 ASN A CA 1
ATOM 557 C C . ASN A 1 71 ? 3.036 11.197 15.010 1.00 62.66 71 ASN A C 1
ATOM 559 O O . ASN A 1 71 ? 4.066 11.558 15.570 1.00 62.66 71 ASN A O 1
ATOM 563 N N . ARG A 1 72 ? 1.828 11.631 15.387 1.00 68.75 72 ARG A N 1
ATOM 564 C CA . ARG A 1 72 ? 1.599 12.500 16.552 1.00 68.75 72 ARG A CA 1
ATOM 565 C C . ARG A 1 72 ? 1.344 11.719 17.838 1.00 68.75 72 ARG A C 1
ATOM 567 O O . ARG A 1 72 ? 1.166 12.327 18.887 1.00 68.75 72 ARG A O 1
ATOM 574 N N . ARG A 1 73 ? 1.344 10.384 17.760 1.00 84.06 73 ARG A N 1
ATOM 575 C CA . ARG A 1 73 ? 1.009 9.476 18.861 1.00 84.06 73 ARG A CA 1
ATOM 576 C C . ARG A 1 73 ? -0.371 9.784 19.448 1.00 84.06 73 ARG A C 1
ATOM 578 O O . ARG A 1 73 ? -0.530 9.804 20.657 1.00 84.06 73 ARG A O 1
ATOM 585 N N . GLU A 1 74 ? -1.368 10.053 18.614 1.00 81.06 74 GLU A N 1
ATOM 586 C CA . GLU A 1 74 ? -2.705 10.477 19.047 1.00 81.06 74 GLU A CA 1
ATOM 587 C C . GLU A 1 74 ? -3.774 9.430 18.695 1.00 81.06 74 GLU A C 1
ATOM 589 O O . GLU A 1 74 ? -3.800 8.892 17.589 1.00 81.06 74 GLU A O 1
ATOM 594 N N . VAL A 1 75 ? -4.699 9.181 19.621 1.00 81.38 75 VAL A N 1
ATOM 595 C CA . VAL A 1 75 ? -5.965 8.466 19.403 1.00 81.38 75 VAL A CA 1
ATOM 596 C C . VAL A 1 75 ? -7.096 9.479 19.480 1.00 81.38 75 VAL A C 1
ATOM 598 O O . VAL A 1 75 ? -7.195 10.222 20.450 1.00 81.38 75 VAL A O 1
ATOM 601 N N . ILE A 1 76 ? -7.962 9.506 18.474 1.00 80.38 76 ILE A N 1
ATOM 602 C CA . ILE A 1 76 ? -9.074 10.447 18.363 1.00 80.38 76 ILE A CA 1
ATOM 603 C C . ILE A 1 76 ? -10.378 9.672 18.555 1.00 80.38 76 ILE A C 1
ATOM 605 O O . ILE A 1 76 ? -10.797 8.887 17.697 1.00 80.38 76 ILE A O 1
ATOM 609 N N . VAL A 1 77 ? -11.025 9.911 19.691 1.00 82.81 77 VAL A N 1
ATOM 610 C CA . VAL A 1 77 ? -12.308 9.316 20.071 1.00 82.81 77 VAL A CA 1
ATOM 611 C C . VAL A 1 77 ? -13.424 10.300 19.747 1.00 82.81 77 VAL A C 1
ATOM 613 O O . VAL A 1 77 ? -13.457 11.408 20.285 1.00 82.81 77 VAL A O 1
ATOM 616 N N . LYS A 1 78 ? -14.353 9.893 18.880 1.00 73.81 78 LYS A N 1
ATOM 617 C CA . LYS A 1 78 ? -15.597 10.630 18.626 1.00 73.81 78 LYS A CA 1
ATOM 618 C C . LYS A 1 78 ? -16.669 10.216 19.643 1.00 73.81 78 LYS A C 1
ATOM 620 O O . LYS A 1 78 ? -16.656 9.064 20.076 1.00 73.81 78 LYS A O 1
ATOM 625 N N . PRO A 1 79 ? -17.596 11.115 20.011 1.00 81.19 79 PRO A N 1
ATOM 626 C CA . PRO A 1 79 ? -18.675 10.762 20.922 1.00 81.19 79 PRO A CA 1
ATOM 627 C C . PRO A 1 79 ? -19.584 9.715 20.275 1.00 81.19 79 PRO A C 1
ATOM 629 O O . PRO A 1 79 ? -19.994 9.869 19.123 1.00 81.19 79 PRO A O 1
ATOM 632 N N . GLN A 1 80 ? -19.910 8.667 21.027 1.00 78.62 80 GLN A N 1
ATOM 633 C CA . GLN A 1 80 ? -20.866 7.645 20.625 1.00 78.62 80 GLN A CA 1
ATOM 634 C C . GLN A 1 80 ? -21.734 7.271 21.822 1.00 78.62 80 GLN A C 1
ATOM 636 O O . GLN A 1 80 ? -21.236 6.842 22.860 1.00 78.62 80 GLN A O 1
ATOM 641 N N . THR A 1 81 ? -23.044 7.436 21.667 1.00 81.56 81 THR A N 1
ATOM 642 C CA . THR A 1 81 ? -24.017 7.056 22.688 1.00 81.56 81 THR A CA 1
ATOM 643 C C . THR A 1 81 ? -23.920 5.561 22.988 1.00 81.56 81 THR A C 1
ATOM 645 O O . THR A 1 81 ? -23.892 4.745 22.067 1.00 81.56 81 THR A O 1
ATOM 648 N N . GLY A 1 82 ? -23.882 5.214 24.274 1.00 79.62 82 GLY A N 1
ATOM 649 C CA . GLY A 1 82 ? -23.894 3.827 24.727 1.00 79.62 82 GLY A CA 1
ATOM 650 C C . GLY A 1 82 ? -22.547 3.106 24.687 1.00 79.62 82 GLY A C 1
ATOM 651 O O . GLY A 1 82 ? -22.518 1.902 24.915 1.00 79.62 82 GLY A O 1
ATOM 652 N N . VAL A 1 83 ? -21.442 3.796 24.376 1.00 83.81 83 VAL A N 1
ATOM 653 C CA . VAL A 1 83 ? -20.114 3.184 24.203 1.00 83.81 83 VAL A CA 1
ATOM 654 C C . VAL A 1 83 ? -19.053 3.920 25.020 1.00 83.81 83 VAL A C 1
ATOM 656 O O . VAL A 1 83 ? -18.917 5.138 24.923 1.00 83.81 83 VAL A O 1
ATOM 659 N N . GLN A 1 84 ? -18.249 3.160 25.764 1.00 94.81 84 GLN A N 1
ATOM 660 C CA . GLN A 1 84 ? -17.062 3.627 26.476 1.00 94.81 84 GLN A CA 1
ATOM 661 C C . GLN A 1 84 ? -15.802 3.063 25.810 1.00 94.81 84 GLN A C 1
ATOM 663 O O . GLN A 1 84 ? -15.721 1.870 25.516 1.00 94.81 84 GLN A O 1
ATOM 668 N N . TYR A 1 85 ? -14.815 3.926 25.564 1.00 94.88 85 TYR A N 1
ATOM 669 C CA . TYR A 1 85 ? -13.544 3.557 24.939 1.00 94.88 85 TYR A CA 1
ATOM 670 C C . TYR A 1 85 ? -12.439 3.393 25.976 1.00 94.88 85 TYR A C 1
ATOM 672 O O . TYR A 1 85 ? -12.434 4.063 27.009 1.00 94.88 85 TYR A O 1
ATOM 680 N N . THR A 1 86 ? -11.458 2.550 25.664 1.00 96.19 86 THR A N 1
ATOM 681 C CA . THR A 1 86 ? -10.253 2.366 26.472 1.00 96.19 86 THR A CA 1
ATOM 682 C C . THR A 1 86 ? -8.992 2.521 25.633 1.00 96.19 86 THR A C 1
ATOM 684 O O . THR A 1 86 ? -8.965 2.117 24.474 1.00 96.19 86 THR A O 1
ATOM 687 N N . LEU A 1 87 ? -7.926 3.058 26.222 1.00 95.12 87 LEU A N 1
ATOM 688 C CA . LEU A 1 87 ? -6.562 3.018 25.696 1.00 95.12 87 LEU A CA 1
ATOM 689 C C . LEU A 1 87 ? -5.709 2.163 26.631 1.00 95.12 87 LEU A C 1
ATOM 691 O O . LEU A 1 87 ? -5.552 2.482 27.808 1.00 95.12 87 LEU A O 1
ATOM 695 N N . ASN A 1 88 ? -5.170 1.057 26.118 1.00 93.25 88 ASN A N 1
ATOM 696 C CA . ASN A 1 88 ? -4.446 0.048 26.898 1.00 93.25 88 ASN A CA 1
ATOM 697 C C . ASN A 1 88 ? -5.231 -0.418 28.139 1.00 93.25 88 ASN A C 1
ATOM 699 O O . ASN A 1 88 ? -4.664 -0.594 29.216 1.00 93.25 88 ASN A O 1
ATOM 703 N N . GLY A 1 89 ? -6.548 -0.588 27.984 1.00 91.19 89 GLY A N 1
ATOM 704 C CA . GLY A 1 89 ? -7.452 -1.027 29.050 1.00 91.19 89 GLY A CA 1
ATOM 705 C C . GLY A 1 89 ? -7.835 0.050 30.068 1.00 91.19 89 GLY A C 1
ATOM 706 O O . GLY A 1 89 ? -8.548 -0.266 31.012 1.00 91.19 89 GLY A O 1
ATOM 707 N N . LYS A 1 90 ? -7.390 1.304 29.901 1.00 96.31 90 LYS A N 1
ATOM 708 C CA . LYS A 1 90 ? -7.824 2.439 30.729 1.00 96.31 90 LYS A CA 1
ATOM 709 C C . LYS A 1 90 ? -8.892 3.248 30.016 1.00 96.31 90 LYS A C 1
ATOM 711 O O . LYS A 1 90 ? -8.685 3.599 28.857 1.00 96.31 90 LYS A O 1
ATOM 716 N N . ASP A 1 91 ? -9.973 3.582 30.707 1.00 96.69 91 ASP A N 1
ATOM 717 C CA . ASP A 1 91 ? -11.047 4.402 30.147 1.00 96.69 91 ASP A CA 1
ATOM 718 C C . ASP A 1 91 ? -10.532 5.760 29.673 1.00 96.69 91 ASP A C 1
ATOM 720 O O . ASP A 1 91 ? -9.750 6.434 30.350 1.00 96.69 91 ASP A O 1
ATOM 724 N N . ILE A 1 92 ? -10.988 6.157 28.489 1.00 95.75 92 ILE A N 1
ATOM 725 C CA . ILE A 1 92 ? -10.701 7.454 27.887 1.00 95.75 92 ILE A CA 1
ATOM 726 C C . ILE A 1 92 ? -12.010 8.138 27.501 1.00 95.75 92 ILE A C 1
ATOM 728 O O . ILE A 1 92 ? -12.962 7.504 27.048 1.00 95.75 92 ILE A O 1
ATOM 732 N N . ILE A 1 93 ? -12.069 9.453 27.686 1.00 94.38 93 ILE A N 1
ATOM 733 C CA . ILE A 1 93 ? -13.240 10.254 27.314 1.00 94.38 93 ILE A CA 1
ATOM 734 C C . ILE A 1 93 ? -13.256 10.559 25.810 1.00 94.38 93 ILE A C 1
ATOM 736 O O . ILE A 1 93 ? -12.310 10.268 25.082 1.00 94.38 93 ILE A O 1
ATOM 740 N N . THR A 1 94 ? -14.320 11.189 25.321 1.00 89.00 94 THR A N 1
ATOM 741 C CA . THR A 1 94 ? -14.323 11.758 23.964 1.00 89.00 94 THR A CA 1
ATOM 742 C C . THR A 1 94 ? -13.222 12.817 23.823 1.00 89.00 94 THR A C 1
ATOM 744 O O . THR A 1 94 ? -13.028 13.625 24.729 1.00 89.00 94 THR A O 1
ATOM 747 N N . GLY A 1 95 ? -12.518 12.832 22.687 1.00 84.19 95 GLY A N 1
ATOM 748 C CA . GLY A 1 95 ? -11.429 13.772 22.407 1.00 84.19 95 GLY A CA 1
ATOM 749 C C . GLY A 1 95 ? -10.159 13.099 21.887 1.00 84.19 95 GLY A C 1
ATOM 750 O O . GLY A 1 95 ? -10.162 11.926 21.512 1.00 84.19 95 GLY A O 1
ATOM 751 N N . THR A 1 96 ? -9.071 13.866 21.847 1.00 86.38 96 THR A N 1
ATOM 752 C CA . THR A 1 96 ? -7.748 13.394 21.421 1.00 86.38 96 THR A CA 1
ATOM 753 C C . THR A 1 96 ? -6.912 12.991 22.632 1.00 86.38 96 THR A C 1
ATOM 755 O O . THR A 1 96 ? -6.777 13.769 23.572 1.00 86.38 96 THR A O 1
ATOM 758 N N . HIS A 1 97 ? -6.314 11.801 22.585 1.00 90.88 97 HIS A N 1
ATOM 759 C CA . HIS A 1 97 ? -5.499 11.226 23.655 1.00 90.88 97 HIS A CA 1
ATOM 760 C C . HIS A 1 97 ? -4.115 10.873 23.142 1.00 90.88 97 HIS A C 1
ATOM 762 O O . HIS A 1 97 ? -3.988 10.185 22.131 1.00 90.88 97 HIS A O 1
ATOM 768 N N . THR A 1 98 ? -3.077 11.296 23.854 1.00 92.19 98 THR A N 1
ATOM 769 C CA . THR A 1 98 ? -1.704 10.905 23.529 1.00 92.19 98 THR A CA 1
ATOM 770 C C . THR A 1 98 ? -1.438 9.472 23.991 1.00 92.19 98 THR A C 1
ATOM 772 O O . THR A 1 98 ? -1.693 9.117 25.142 1.00 92.19 98 THR A O 1
ATOM 775 N N . VAL A 1 99 ? -0.890 8.645 23.103 1.00 90.19 99 VAL A N 1
ATOM 776 C CA . VAL A 1 99 ? -0.408 7.300 23.408 1.00 90.19 99 VAL A CA 1
ATOM 777 C C . VAL A 1 99 ? 0.901 7.418 24.194 1.00 90.19 99 VAL A C 1
ATOM 779 O O . VAL A 1 99 ? 1.877 7.959 23.663 1.00 90.19 99 VAL A O 1
ATOM 782 N N . PRO A 1 100 ? 0.951 6.917 25.441 1.00 86.50 100 PRO A N 1
ATOM 783 C CA . PRO A 1 100 ? 2.130 7.042 26.289 1.00 86.50 100 PRO A CA 1
ATOM 784 C C . PRO A 1 100 ? 3.327 6.250 25.740 1.00 86.50 100 PRO A C 1
ATOM 786 O O . PRO A 1 100 ? 3.158 5.242 25.053 1.00 86.50 100 PRO A O 1
ATOM 789 N N . GLY A 1 101 ? 4.535 6.695 26.088 1.00 82.62 101 GLY A N 1
ATOM 790 C CA . GLY A 1 101 ? 5.809 6.111 25.655 1.00 82.62 101 GLY A CA 1
ATOM 791 C C . GLY A 1 101 ? 6.450 6.866 24.491 1.00 82.62 101 GLY A C 1
ATOM 792 O O . GLY A 1 101 ? 5.842 7.784 23.943 1.00 82.62 101 GLY A O 1
ATOM 793 N N . ASP A 1 102 ? 7.638 6.411 24.091 1.00 77.75 102 ASP A N 1
ATOM 794 C CA . ASP A 1 102 ? 8.463 6.983 23.020 1.00 77.75 102 ASP A CA 1
ATOM 795 C C . ASP A 1 102 ? 8.865 5.884 22.018 1.00 77.75 102 ASP A C 1
ATOM 797 O O . ASP A 1 102 ? 8.811 4.695 22.336 1.00 77.75 102 ASP A O 1
ATOM 801 N N . GLY A 1 103 ? 9.260 6.260 20.796 1.00 72.62 103 GLY A N 1
ATOM 802 C CA . GLY A 1 103 ? 9.733 5.312 19.778 1.00 72.62 103 GLY A CA 1
ATOM 803 C C . GLY A 1 103 ? 8.709 4.226 19.415 1.00 72.62 103 GLY A C 1
ATOM 804 O O . GLY A 1 103 ? 7.511 4.507 19.283 1.00 72.62 103 GLY A O 1
ATOM 805 N N . TYR A 1 104 ? 9.184 2.986 19.244 1.00 78.19 104 TYR A N 1
ATOM 806 C CA . TYR A 1 104 ? 8.332 1.818 19.004 1.00 78.19 104 TYR A CA 1
ATOM 807 C C . TYR A 1 104 ? 7.409 1.542 20.198 1.00 78.19 104 TYR A C 1
ATOM 809 O O . TYR A 1 104 ? 7.849 1.366 21.330 1.00 78.19 104 TYR A O 1
ATOM 817 N N . THR A 1 105 ? 6.103 1.504 19.963 1.00 78.19 105 THR A N 1
ATOM 818 C CA . THR A 1 105 ? 5.069 1.349 20.983 1.00 78.19 105 THR A CA 1
ATOM 819 C C . THR A 1 105 ? 3.878 0.606 20.405 1.00 78.19 105 THR A C 1
ATOM 821 O O . THR A 1 105 ? 3.135 1.125 19.575 1.00 78.19 105 THR A O 1
ATOM 824 N N . TYR A 1 106 ? 3.655 -0.604 20.899 1.00 79.00 106 TYR A N 1
ATOM 825 C CA . TYR A 1 106 ? 2.401 -1.314 20.696 1.00 79.00 106 TYR A CA 1
ATOM 826 C C . TYR A 1 106 ? 1.353 -0.815 21.699 1.00 79.00 106 TYR A C 1
ATOM 828 O O . TYR A 1 106 ? 1.635 -0.715 22.894 1.00 79.00 106 TYR A O 1
ATOM 836 N N . PHE A 1 107 ? 0.143 -0.522 21.230 1.00 82.88 107 PHE A N 1
ATOM 837 C CA . PHE A 1 107 ? -0.983 -0.127 22.071 1.00 82.88 107 PHE A CA 1
ATOM 838 C C . PHE A 1 107 ? -2.296 -0.712 21.548 1.00 82.88 107 PHE A C 1
ATOM 840 O O . PHE A 1 107 ? -2.393 -1.161 20.408 1.00 82.88 107 PHE A O 1
ATOM 847 N N . LYS A 1 108 ? -3.329 -0.726 22.386 1.00 84.69 108 LYS A N 1
ATOM 848 C CA . LYS A 1 108 ? -4.665 -1.196 22.018 1.00 84.69 108 LYS A CA 1
ATOM 849 C C . LYS A 1 108 ? -5.710 -0.155 22.357 1.00 84.69 108 LYS A C 1
ATOM 851 O O . LYS A 1 108 ? -5.661 0.430 23.437 1.00 84.69 108 LYS A O 1
ATOM 856 N N . VAL A 1 109 ? -6.678 0.021 21.469 1.00 86.38 109 VAL A N 1
ATOM 857 C CA . VAL A 1 109 ? -7.913 0.738 21.783 1.00 86.38 109 VAL A CA 1
ATOM 858 C C . VAL A 1 109 ? -9.025 -0.287 21.923 1.00 86.38 109 VAL A C 1
ATOM 860 O O . VAL A 1 109 ? -9.272 -1.041 20.987 1.00 86.38 109 VAL A O 1
ATOM 863 N N . GLY A 1 110 ? -9.673 -0.341 23.079 1.00 86.75 110 GLY A N 1
ATOM 864 C CA . GLY A 1 110 ? -10.855 -1.173 23.297 1.00 86.75 110 GLY A CA 1
ATOM 865 C C . GLY A 1 110 ? -12.131 -0.341 23.335 1.00 86.75 110 GLY A C 1
ATOM 866 O O . GLY A 1 110 ? -12.073 0.877 23.498 1.00 86.75 110 GLY A O 1
ATOM 867 N N . ALA A 1 111 ? -13.279 -1.000 23.234 1.00 88.50 111 ALA A N 1
ATOM 868 C CA . ALA A 1 111 ? -14.573 -0.387 23.496 1.00 88.50 111 ALA A CA 1
ATOM 869 C C . ALA A 1 111 ? -15.570 -1.395 24.084 1.00 88.50 111 ALA A C 1
ATOM 871 O O . ALA A 1 111 ? -15.533 -2.583 23.750 1.00 88.50 111 ALA A O 1
ATOM 872 N N . TYR A 1 112 ? -16.463 -0.915 24.947 1.00 87.50 112 TYR A N 1
ATOM 873 C CA . TYR A 1 112 ? -17.532 -1.703 25.562 1.00 87.50 112 TYR A CA 1
ATOM 874 C C . TYR A 1 112 ? -18.819 -0.877 25.711 1.00 87.50 112 TYR A C 1
ATOM 876 O O . TYR A 1 112 ? -18.778 0.353 25.645 1.00 87.50 112 TYR A O 1
ATOM 884 N N . ALA A 1 113 ? -19.964 -1.550 25.862 1.00 82.00 113 ALA A N 1
ATOM 885 C CA . ALA A 1 113 ? -21.249 -0.880 26.059 1.00 82.00 113 ALA A CA 1
ATOM 886 C C . ALA A 1 113 ? -21.407 -0.358 27.494 1.00 82.00 113 ALA A C 1
ATOM 888 O O . ALA A 1 113 ? -21.023 -1.031 28.449 1.00 82.00 113 ALA A O 1
ATOM 889 N N . THR A 1 114 ? -21.983 0.833 27.639 1.00 87.38 114 THR A N 1
ATOM 890 C CA . THR A 1 114 ? -22.385 1.395 28.940 1.00 87.38 114 THR A CA 1
ATOM 891 C C . THR A 1 114 ? -23.773 0.894 29.350 1.00 87.38 114 THR A C 1
ATOM 893 O O . THR A 1 114 ? -24.511 0.384 28.511 1.00 87.38 114 THR A O 1
ATOM 896 N N . ASP A 1 115 ? -24.169 1.105 30.606 1.00 83.00 115 ASP A N 1
ATOM 897 C CA . ASP A 1 115 ? -25.472 0.680 31.142 1.00 83.00 115 ASP A CA 1
ATOM 898 C C . ASP A 1 115 ? -26.662 1.050 30.232 1.00 83.00 115 ASP A C 1
ATOM 900 O O . ASP A 1 115 ? -26.781 2.188 29.764 1.00 83.00 115 ASP A O 1
ATOM 904 N N . GLY A 1 116 ? -27.553 0.080 29.995 1.00 74.50 116 GLY A N 1
ATOM 905 C CA . GLY A 1 116 ? -28.704 0.203 29.090 1.00 74.50 116 GLY A CA 1
ATOM 906 C C . GLY A 1 116 ? -28.398 -0.073 27.610 1.00 74.50 116 GLY A C 1
ATOM 907 O O . GLY A 1 116 ? -29.279 0.091 26.762 1.00 74.50 116 GLY A O 1
ATOM 908 N N . TYR A 1 117 ? -27.164 -0.477 27.293 1.00 79.75 117 TYR A N 1
ATOM 909 C CA . TYR A 1 117 ? -26.708 -0.842 25.953 1.00 79.75 117 TYR A CA 1
ATOM 910 C C . TYR A 1 117 ? -25.978 -2.186 25.974 1.00 79.75 117 TYR A C 1
ATOM 912 O O . TYR A 1 117 ? -25.402 -2.587 26.982 1.00 79.75 117 TYR A O 1
ATOM 920 N N . THR A 1 118 ? -25.951 -2.867 24.829 1.00 74.44 118 THR A N 1
ATOM 921 C CA . THR A 1 118 ? -25.236 -4.140 24.662 1.00 74.44 118 THR A CA 1
ATOM 922 C C . THR A 1 118 ? -24.432 -4.155 23.365 1.00 74.44 118 THR A C 1
ATOM 924 O O . THR A 1 118 ? -24.782 -3.467 22.407 1.00 74.44 118 THR A O 1
ATOM 927 N N . THR A 1 119 ? -23.344 -4.926 23.307 1.00 62.19 119 THR A N 1
ATOM 928 C CA . THR A 1 119 ? -22.552 -5.127 22.083 1.00 62.19 119 THR A CA 1
ATOM 929 C C . THR A 1 119 ? -22.649 -6.571 21.595 1.00 62.19 119 THR A C 1
ATOM 931 O O . THR A 1 119 ? -22.840 -7.502 22.370 1.00 62.19 119 THR A O 1
ATOM 934 N N . THR A 1 120 ? -22.433 -6.793 20.295 1.00 65.94 120 THR A N 1
ATOM 935 C CA . THR A 1 120 ? -22.387 -8.151 19.708 1.00 65.94 120 THR A CA 1
ATOM 936 C C . THR A 1 120 ? -21.150 -8.968 20.105 1.00 65.94 120 THR A C 1
ATOM 938 O O . THR A 1 120 ? -21.032 -10.132 19.729 1.00 65.94 120 THR A O 1
ATOM 941 N N . GLY A 1 121 ? -20.198 -8.372 20.825 1.00 60.19 121 GLY A N 1
ATOM 942 C CA . GLY A 1 121 ? -18.937 -9.010 21.176 1.00 60.19 121 GLY A CA 1
ATOM 943 C C . GLY A 1 121 ? -17.916 -8.040 21.757 1.00 60.19 121 GLY A C 1
ATOM 944 O O . GLY A 1 121 ? -18.225 -6.893 22.092 1.00 60.19 121 GLY A O 1
ATOM 945 N N . LYS A 1 122 ? -16.676 -8.518 21.874 1.00 71.69 122 LYS A N 1
ATOM 946 C CA . LYS A 1 122 ? -15.539 -7.740 22.371 1.00 71.69 122 LYS A CA 1
ATOM 947 C C . LYS A 1 122 ? -14.912 -6.926 21.237 1.00 71.69 122 LYS A C 1
ATOM 949 O O . LYS A 1 122 ? -14.520 -7.499 20.224 1.00 71.69 122 LYS A O 1
ATOM 954 N N . TYR A 1 123 ? -14.756 -5.620 21.440 1.00 71.88 123 TYR A N 1
ATOM 955 C CA . TYR A 1 123 ? -14.128 -4.714 20.478 1.00 71.88 123 TYR A CA 1
ATOM 956 C C . TYR A 1 123 ? -12.756 -4.277 21.003 1.00 71.88 123 TYR A C 1
ATOM 958 O O . TYR A 1 123 ? -12.660 -3.550 21.989 1.00 71.88 123 TYR A O 1
ATOM 966 N N . GLU A 1 124 ? -11.687 -4.742 20.355 1.00 69.62 124 GLU A N 1
ATOM 967 C CA . GLU A 1 124 ? -10.299 -4.341 20.619 1.00 69.62 124 GLU A CA 1
ATOM 968 C C . GLU A 1 124 ? -9.551 -4.188 19.292 1.00 69.62 124 GLU A C 1
ATOM 970 O O . GLU A 1 124 ? -9.499 -5.113 18.481 1.00 69.62 124 GLU A O 1
ATOM 975 N N . TRP A 1 125 ? -8.917 -3.036 19.100 1.00 75.31 125 TRP A N 1
ATOM 976 C CA . TRP A 1 125 ? -8.104 -2.723 17.934 1.00 75.31 125 TRP A CA 1
ATOM 977 C C . TRP A 1 125 ? -6.647 -2.532 18.355 1.00 75.31 125 TRP A C 1
ATOM 979 O O . TRP A 1 125 ? -6.334 -1.575 19.071 1.00 75.31 125 TRP A O 1
ATOM 989 N N . PRO A 1 126 ? -5.741 -3.429 17.940 1.00 73.00 126 PRO A N 1
ATOM 990 C CA . PRO A 1 126 ? -4.318 -3.249 18.160 1.00 73.00 126 PRO A CA 1
ATOM 991 C C . PRO A 1 126 ? -3.741 -2.220 17.182 1.00 73.00 126 PRO A C 1
ATOM 993 O O . PRO A 1 126 ? -4.122 -2.168 16.012 1.00 73.00 126 PRO A O 1
ATOM 996 N N . PHE A 1 127 ? -2.782 -1.439 17.661 1.00 68.94 127 PHE A N 1
ATOM 997 C CA . PHE A 1 127 ? -2.027 -0.458 16.897 1.00 68.94 127 PHE A CA 1
ATOM 998 C C . PHE A 1 127 ? -0.556 -0.493 17.312 1.00 68.94 127 PHE A C 1
ATOM 1000 O O . PHE A 1 127 ? -0.209 -0.876 18.429 1.00 68.94 127 PHE A O 1
ATOM 1007 N N . THR A 1 128 ? 0.312 -0.048 16.413 1.00 71.00 128 THR A N 1
ATOM 1008 C CA . THR A 1 128 ? 1.750 0.052 16.662 1.00 71.00 128 THR A CA 1
ATOM 1009 C C . THR A 1 128 ? 2.249 1.391 16.143 1.00 71.00 128 THR A C 1
ATOM 1011 O O . THR A 1 128 ? 2.075 1.694 14.964 1.00 71.00 128 THR A O 1
ATOM 1014 N N . ILE A 1 129 ? 2.851 2.185 17.021 1.00 72.94 129 ILE A N 1
ATOM 1015 C CA . ILE A 1 129 ? 3.688 3.338 16.685 1.00 72.94 129 ILE A CA 1
ATOM 1016 C C . ILE A 1 129 ? 5.105 2.799 16.552 1.00 72.94 129 ILE A C 1
ATOM 1018 O O . ILE A 1 129 ? 5.506 1.966 17.355 1.00 72.94 129 ILE A O 1
ATOM 1022 N N . GLY A 1 130 ? 5.890 3.248 15.589 1.00 61.09 130 GLY A N 1
ATOM 1023 C CA . GLY A 1 130 ? 7.309 2.935 15.607 1.00 61.09 130 GLY A CA 1
ATOM 1024 C C . GLY A 1 130 ? 8.082 3.661 14.539 1.00 61.09 130 GLY A C 1
ATOM 1025 O O . GLY A 1 130 ? 7.528 4.059 13.517 1.00 61.09 130 GLY A O 1
ATOM 1026 N N . GLU A 1 131 ? 9.375 3.810 14.796 1.00 53.75 131 GLU A N 1
ATOM 1027 C CA . GLU A 1 131 ? 10.334 3.993 13.721 1.00 53.75 131 GLU A CA 1
ATOM 1028 C C . GLU A 1 131 ? 10.358 2.693 12.920 1.00 53.75 131 GLU A C 1
ATOM 1030 O O . GLU A 1 131 ? 10.353 1.602 13.503 1.00 53.75 131 GLU A O 1
ATOM 1035 N N . ALA A 1 132 ? 10.341 2.802 11.589 1.00 49.00 132 ALA A N 1
ATOM 1036 C CA . ALA A 1 132 ? 10.682 1.685 10.724 1.00 49.00 132 ALA A CA 1
ATOM 1037 C C . ALA A 1 132 ? 11.958 1.061 11.292 1.00 49.00 132 ALA A C 1
ATOM 1039 O O . ALA A 1 132 ? 12.982 1.744 11.326 1.00 49.00 132 ALA A O 1
ATOM 1040 N N . VAL A 1 133 ? 11.890 -0.183 11.785 1.00 52.62 133 VAL A N 1
ATOM 1041 C CA . VAL A 1 133 ? 13.111 -0.895 12.164 1.00 52.62 133 VAL A CA 1
ATOM 1042 C C . VAL A 1 133 ? 14.005 -0.794 10.930 1.00 52.62 133 VAL A C 1
ATOM 1044 O O . VAL A 1 133 ? 13.535 -1.171 9.850 1.00 52.62 133 VAL A O 1
ATOM 1047 N N . PRO A 1 134 ? 15.207 -0.192 11.026 1.00 50.53 134 PRO A N 1
ATOM 1048 C CA . PRO A 1 134 ? 16.079 -0.083 9.873 1.00 50.53 134 PRO A CA 1
ATOM 1049 C C . PRO A 1 134 ? 16.211 -1.468 9.259 1.00 50.53 134 PRO A C 1
ATOM 1051 O O . PRO A 1 134 ? 16.302 -2.449 10.002 1.00 50.53 134 PRO A O 1
ATOM 1054 N N . ALA A 1 135 ? 16.164 -1.551 7.933 1.00 52.03 135 ALA A N 1
ATOM 1055 C CA . ALA A 1 135 ? 16.418 -2.797 7.238 1.00 52.03 135 ALA A CA 1
ATOM 1056 C C . ALA A 1 135 ? 17.835 -3.268 7.604 1.00 52.03 135 ALA A C 1
ATOM 1058 O O . ALA A 1 135 ? 18.827 -2.765 7.079 1.00 52.03 135 ALA A O 1
ATOM 1059 N N . THR A 1 136 ? 17.930 -4.190 8.553 1.00 57.91 136 THR A N 1
ATOM 1060 C CA . THR A 1 136 ? 19.143 -4.927 8.874 1.00 57.91 136 THR A CA 1
ATOM 1061 C C . THR A 1 136 ? 19.065 -6.281 8.174 1.00 57.91 136 THR A C 1
ATOM 1063 O O . THR A 1 136 ? 17.964 -6.760 7.882 1.00 57.91 136 THR A O 1
ATOM 1066 N N . PRO A 1 137 ? 20.196 -6.943 7.886 1.00 58.56 137 PRO A N 1
ATOM 1067 C CA . PRO A 1 137 ? 20.180 -8.267 7.262 1.00 58.56 137 PRO A CA 1
ATOM 1068 C C . PRO A 1 137 ? 19.264 -9.287 7.968 1.00 58.56 137 PRO A C 1
ATOM 1070 O O . PRO A 1 137 ? 18.739 -10.189 7.321 1.00 58.56 137 PRO A O 1
ATOM 1073 N N . GLU A 1 138 ? 19.035 -9.134 9.277 1.00 58.41 138 GLU A N 1
ATOM 1074 C CA . GLU A 1 138 ? 18.222 -10.033 10.104 1.00 58.41 138 GLU A CA 1
ATOM 1075 C C . GLU A 1 138 ? 16.706 -9.801 9.986 1.00 58.41 138 GLU A C 1
ATOM 1077 O O . GLU A 1 138 ? 15.928 -10.706 10.285 1.00 58.41 138 GLU A O 1
ATOM 1082 N N . ASN A 1 139 ? 16.267 -8.606 9.575 1.00 65.19 139 ASN A N 1
ATOM 1083 C CA . ASN A 1 139 ? 14.845 -8.247 9.474 1.00 65.19 139 ASN A CA 1
ATOM 1084 C C . ASN A 1 139 ? 14.408 -7.875 8.044 1.00 65.19 139 ASN A C 1
ATOM 1086 O O . ASN A 1 139 ? 13.215 -7.691 7.788 1.00 65.19 139 ASN A O 1
ATOM 1090 N N . LEU A 1 140 ? 15.362 -7.807 7.114 1.00 68.06 140 LEU A N 1
ATOM 1091 C CA . LEU A 1 140 ? 15.132 -7.567 5.703 1.00 68.06 140 LEU A CA 1
ATOM 1092 C C . LEU A 1 140 ? 14.398 -8.761 5.094 1.00 68.06 140 LEU A C 1
ATOM 1094 O O . LEU A 1 140 ? 14.871 -9.897 5.116 1.00 68.06 140 LEU A O 1
ATOM 1098 N N . TRP A 1 141 ? 13.212 -8.511 4.553 1.00 72.56 141 TRP A N 1
ATOM 1099 C CA . TRP A 1 141 ? 12.422 -9.570 3.940 1.00 72.56 141 TRP A CA 1
ATOM 1100 C C . TRP A 1 141 ? 12.878 -9.838 2.503 1.00 72.56 141 TRP A C 1
ATOM 1102 O O . TRP A 1 141 ? 13.201 -10.974 2.165 1.00 72.56 141 TRP A O 1
ATOM 1112 N N . VAL A 1 142 ? 12.973 -8.799 1.674 1.00 76.75 142 VAL A N 1
ATOM 1113 C CA . VAL A 1 142 ? 13.470 -8.882 0.295 1.00 76.75 142 VAL A CA 1
ATOM 1114 C C . VAL A 1 142 ? 14.242 -7.604 -0.038 1.00 76.75 142 VAL A C 1
ATOM 1116 O O . VAL A 1 142 ? 13.839 -6.525 0.390 1.00 76.75 142 VAL A O 1
ATOM 1119 N N . SER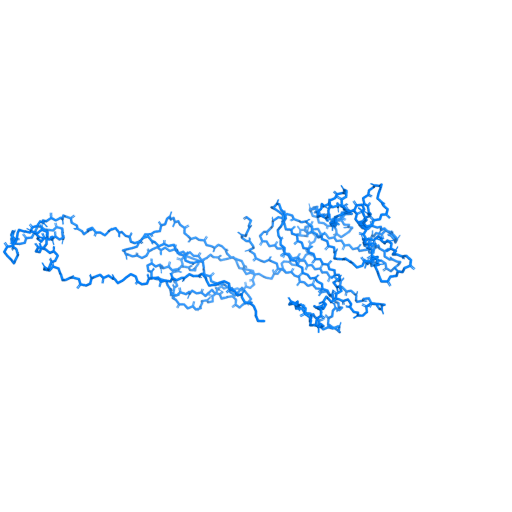 A 1 143 ? 15.324 -7.719 -0.813 1.00 77.69 143 SER A N 1
ATOM 1120 C CA . SER A 1 143 ? 16.075 -6.575 -1.339 1.00 77.69 143 SER A CA 1
ATOM 1121 C C . SER A 1 143 ? 16.656 -6.828 -2.722 1.00 77.69 143 SER A C 1
ATOM 1123 O O . SER A 1 143 ? 17.188 -7.905 -3.003 1.00 77.69 143 SER A O 1
ATOM 1125 N N . ASP A 1 144 ? 16.595 -5.800 -3.566 1.00 80.50 144 ASP A N 1
ATOM 1126 C CA . ASP A 1 144 ? 17.055 -5.871 -4.945 1.00 80.50 144 ASP A CA 1
ATOM 1127 C C . ASP A 1 144 ? 17.912 -4.659 -5.301 1.00 80.50 144 ASP A C 1
ATOM 1129 O O . ASP A 1 144 ? 17.527 -3.516 -5.056 1.00 80.50 144 ASP A O 1
ATOM 1133 N N . LYS A 1 145 ? 19.061 -4.898 -5.932 1.00 80.12 145 LYS A N 1
ATOM 1134 C CA . LYS A 1 145 ? 19.930 -3.839 -6.451 1.00 80.12 145 LYS A CA 1
ATOM 1135 C C . LYS A 1 145 ? 20.312 -4.111 -7.898 1.00 80.12 145 LYS A C 1
ATOM 1137 O O . LYS A 1 145 ? 20.994 -5.094 -8.182 1.00 80.12 145 LYS A O 1
ATOM 1142 N N . ALA A 1 146 ? 19.937 -3.215 -8.810 1.00 82.94 146 ALA A N 1
ATOM 1143 C CA . ALA A 1 146 ? 20.172 -3.382 -10.247 1.00 82.94 146 ALA A CA 1
ATOM 1144 C C . ALA A 1 146 ? 21.645 -3.662 -10.590 1.00 82.94 146 ALA A C 1
ATOM 1146 O O . ALA A 1 146 ? 21.929 -4.531 -11.408 1.00 82.94 146 ALA A O 1
ATOM 1147 N N . SER A 1 147 ? 22.589 -3.006 -9.907 1.00 81.94 147 SER A N 1
ATOM 1148 C CA . SER A 1 147 ? 24.030 -3.176 -10.142 1.00 81.94 147 SER A CA 1
ATOM 1149 C C . SER A 1 147 ? 24.575 -4.568 -9.797 1.00 81.94 147 SER A C 1
ATOM 1151 O O . SER A 1 147 ? 25.735 -4.848 -10.081 1.00 81.94 147 SER A O 1
ATOM 1153 N N . LEU A 1 148 ? 23.785 -5.419 -9.136 1.00 84.75 148 LEU A N 1
ATOM 1154 C CA . LEU A 1 148 ? 24.142 -6.807 -8.818 1.00 84.75 148 LEU A CA 1
ATOM 1155 C C . LEU A 1 148 ? 23.624 -7.796 -9.873 1.00 84.75 148 LEU A C 1
ATOM 1157 O O . LEU A 1 148 ? 23.789 -9.004 -9.725 1.00 84.75 148 LEU A O 1
ATOM 1161 N N . ARG A 1 149 ? 23.005 -7.292 -10.943 1.00 88.12 149 ARG A N 1
ATOM 1162 C CA . ARG A 1 149 ? 22.550 -8.064 -12.100 1.00 88.12 149 ARG A CA 1
ATOM 1163 C C . ARG A 1 149 ? 23.418 -7.726 -13.317 1.00 88.12 149 ARG A C 1
ATOM 1165 O O . ARG A 1 149 ? 23.900 -6.597 -13.419 1.00 88.12 149 ARG A O 1
ATOM 1172 N N . PRO A 1 150 ? 23.593 -8.654 -14.274 1.00 90.50 150 PRO A N 1
ATOM 1173 C CA . PRO A 1 150 ? 24.254 -8.340 -15.537 1.00 90.50 150 PRO A CA 1
ATOM 1174 C C . PRO A 1 150 ? 23.532 -7.219 -16.297 1.00 90.50 150 PRO A C 1
ATOM 1176 O O . PRO A 1 150 ? 22.298 -7.212 -16.378 1.00 90.50 150 PRO A O 1
ATOM 1179 N N . ALA A 1 151 ? 24.290 -6.304 -16.904 1.00 91.75 151 ALA A N 1
ATOM 1180 C CA . ALA A 1 151 ? 23.728 -5.300 -17.802 1.00 91.75 151 ALA A CA 1
ATOM 1181 C C . ALA A 1 151 ? 22.994 -5.979 -18.974 1.00 91.75 151 ALA A C 1
ATOM 1183 O O . ALA A 1 151 ? 23.447 -6.990 -19.510 1.00 91.75 151 ALA A O 1
ATOM 1184 N N . GLY A 1 152 ? 21.845 -5.428 -19.357 1.00 90.06 152 GLY A N 1
ATOM 1185 C CA . GLY A 1 152 ? 20.948 -5.986 -20.368 1.00 90.06 152 GLY A CA 1
ATOM 1186 C C . GLY A 1 152 ? 19.952 -7.026 -19.847 1.00 90.06 152 GLY A C 1
ATOM 1187 O O . GLY A 1 152 ? 19.084 -7.434 -20.614 1.00 90.06 152 GLY A O 1
ATOM 1188 N N . THR A 1 153 ? 20.023 -7.434 -18.572 1.00 90.88 153 THR A N 1
ATOM 1189 C CA . THR A 1 153 ? 19.033 -8.355 -17.984 1.00 90.88 153 THR A CA 1
ATOM 1190 C C . THR A 1 153 ? 17.638 -7.738 -18.059 1.00 90.88 153 THR A C 1
ATOM 1192 O O . THR A 1 153 ? 17.411 -6.683 -17.465 1.00 90.88 153 THR A O 1
ATOM 1195 N N . GLU A 1 154 ? 16.709 -8.389 -18.763 1.00 89.94 154 GLU A N 1
ATOM 1196 C CA . GLU A 1 154 ? 15.291 -8.017 -18.750 1.00 89.94 154 GLU A CA 1
ATOM 1197 C C . GLU A 1 154 ? 14.637 -8.510 -17.455 1.00 89.94 154 GLU A C 1
ATOM 1199 O O . GLU A 1 154 ? 14.698 -9.689 -17.129 1.00 89.94 154 GLU A O 1
ATOM 1204 N N . ILE A 1 155 ? 14.001 -7.599 -16.721 1.00 88.31 155 ILE A N 1
ATOM 1205 C CA . ILE A 1 155 ? 13.372 -7.867 -15.424 1.00 88.31 155 ILE A CA 1
ATOM 1206 C C . ILE A 1 155 ? 12.000 -8.524 -15.599 1.00 88.31 155 ILE A C 1
ATOM 1208 O O . ILE A 1 155 ? 11.627 -9.407 -14.833 1.00 88.31 155 ILE A O 1
ATOM 1212 N N . ASN A 1 156 ? 11.261 -8.143 -16.642 1.00 87.81 156 ASN A N 1
ATOM 1213 C CA . ASN A 1 156 ? 9.971 -8.732 -17.001 1.00 87.81 156 ASN A CA 1
ATOM 1214 C C . ASN A 1 156 ? 9.898 -8.898 -18.525 1.00 87.81 156 ASN A C 1
ATOM 1216 O O . ASN A 1 156 ? 9.287 -8.056 -19.190 1.00 87.81 156 ASN A O 1
ATOM 1220 N N . PRO A 1 157 ? 10.492 -9.955 -19.106 1.00 88.62 157 PRO A N 1
ATOM 1221 C CA . PRO A 1 157 ? 10.452 -10.187 -20.550 1.00 88.62 157 PRO A CA 1
ATOM 1222 C C . PRO A 1 157 ? 9.031 -10.542 -21.029 1.00 88.62 157 PRO A C 1
ATOM 1224 O O . PRO A 1 157 ? 8.274 -11.150 -20.261 1.00 88.62 157 PRO A O 1
ATOM 1227 N N . PRO A 1 158 ? 8.641 -10.210 -22.277 1.00 89.06 158 PRO A N 1
ATOM 1228 C CA . PRO A 1 158 ? 7.322 -10.547 -22.809 1.00 89.06 158 PRO A CA 1
ATOM 1229 C C . PRO A 1 158 ? 6.983 -12.038 -22.709 1.00 89.06 158 PRO A C 1
ATOM 1231 O O . PRO A 1 158 ? 7.866 -12.898 -22.682 1.00 89.06 158 PRO A O 1
ATOM 1234 N N . ALA A 1 159 ? 5.688 -12.357 -22.689 1.00 89.19 159 ALA A N 1
ATOM 1235 C CA . ALA A 1 159 ? 5.227 -13.738 -22.619 1.00 89.19 159 ALA A CA 1
ATOM 1236 C C . ALA A 1 159 ? 5.792 -14.560 -23.800 1.00 89.19 159 ALA A C 1
ATOM 1238 O O . ALA A 1 159 ? 5.770 -14.078 -24.940 1.00 89.19 159 ALA A O 1
ATOM 1239 N N . PRO A 1 160 ? 6.275 -15.798 -23.572 1.00 89.19 160 PRO A N 1
ATOM 1240 C CA . PRO A 1 160 ? 6.813 -16.629 -24.643 1.00 89.19 160 PRO A CA 1
ATOM 1241 C C . PRO A 1 160 ? 5.838 -16.768 -25.818 1.00 89.19 160 PRO A C 1
ATOM 1243 O O . PRO A 1 160 ? 4.652 -17.030 -25.623 1.00 89.19 160 PRO A O 1
ATOM 1246 N N . GLY A 1 161 ? 6.344 -16.591 -27.040 1.00 88.81 161 GLY A N 1
ATOM 1247 C CA . GLY A 1 161 ? 5.546 -16.689 -28.268 1.00 88.81 161 GLY A CA 1
ATOM 1248 C C . GLY A 1 161 ? 4.719 -15.446 -28.617 1.00 88.81 161 GLY A C 1
ATOM 1249 O O . GLY A 1 161 ? 3.911 -15.515 -29.539 1.00 88.81 161 GLY A O 1
ATOM 1250 N N . THR A 1 162 ? 4.909 -14.323 -27.919 1.00 90.81 162 THR A N 1
ATOM 1251 C CA . THR A 1 162 ? 4.244 -13.046 -28.230 1.00 90.81 162 THR A CA 1
ATOM 1252 C C . THR A 1 162 ? 5.194 -12.070 -28.919 1.00 90.81 162 THR A C 1
ATOM 1254 O O . THR A 1 162 ? 6.401 -12.081 -28.668 1.00 90.81 162 THR A O 1
ATOM 1257 N N . SER A 1 163 ? 4.657 -11.223 -29.796 1.00 90.25 163 SER A N 1
ATOM 1258 C CA . SER A 1 163 ? 5.446 -10.273 -30.593 1.00 90.25 163 SER A CA 1
ATOM 1259 C C . SER A 1 163 ? 4.790 -8.902 -30.771 1.00 90.25 163 SER A C 1
ATOM 1261 O O . SER A 1 163 ? 5.362 -8.035 -31.429 1.00 90.25 163 SER A O 1
ATOM 1263 N N . SER A 1 164 ? 3.573 -8.698 -30.260 1.00 90.25 164 SER A N 1
ATOM 1264 C CA . SER A 1 164 ? 2.840 -7.448 -30.457 1.00 90.25 164 SER A CA 1
ATOM 1265 C C . SER A 1 164 ? 1.839 -7.156 -29.343 1.00 90.25 164 SER A C 1
ATOM 1267 O O . SER A 1 164 ? 1.398 -8.045 -28.617 1.00 90.25 164 SER A O 1
ATOM 1269 N N . ALA A 1 165 ? 1.395 -5.899 -29.266 1.00 86.75 165 ALA A N 1
ATOM 1270 C CA . ALA A 1 165 ? 0.351 -5.473 -28.328 1.00 86.75 165 ALA A CA 1
ATOM 1271 C C . ALA A 1 165 ? -0.982 -6.218 -28.530 1.00 86.75 165 ALA A C 1
ATOM 1273 O O . ALA A 1 165 ? -1.757 -6.357 -27.585 1.00 86.75 165 ALA A O 1
ATOM 1274 N N . ASN A 1 166 ? -1.231 -6.748 -29.733 1.00 88.50 166 ASN A N 1
ATOM 1275 C CA . ASN A 1 166 ? -2.429 -7.531 -30.041 1.00 88.50 166 ASN A CA 1
ATOM 1276 C C . ASN A 1 166 ? -2.447 -8.881 -29.305 1.00 88.50 166 ASN A C 1
ATOM 1278 O O . ASN A 1 166 ? -3.516 -9.443 -29.066 1.00 88.50 166 ASN A O 1
ATOM 1282 N N . ASP A 1 167 ? -1.281 -9.398 -28.906 1.00 90.31 167 ASP A N 1
ATOM 1283 C CA . ASP A 1 167 ? -1.188 -10.662 -28.175 1.00 90.31 167 ASP A CA 1
ATOM 1284 C C . ASP A 1 167 ? -1.700 -10.540 -26.733 1.00 90.31 167 ASP A C 1
ATOM 1286 O O . ASP A 1 167 ? -2.069 -11.550 -26.131 1.00 90.31 167 ASP A O 1
ATOM 1290 N N . ASN A 1 168 ? -1.827 -9.317 -26.197 1.00 83.75 168 ASN A N 1
ATOM 1291 C CA . ASN A 1 168 ? -2.427 -9.085 -24.882 1.00 83.75 168 ASN A CA 1
ATOM 1292 C C . ASN A 1 168 ? -3.878 -9.584 -24.808 1.00 83.75 168 ASN A C 1
ATOM 1294 O O . ASN A 1 168 ? -4.268 -10.148 -23.790 1.00 83.75 168 ASN A O 1
ATOM 1298 N N . GLY A 1 169 ? -4.663 -9.443 -25.882 1.00 83.69 169 GLY A N 1
ATOM 1299 C CA . GLY A 1 169 ? -6.043 -9.938 -25.913 1.00 83.69 169 GLY A CA 1
ATOM 1300 C C . GLY A 1 169 ? -6.128 -11.466 -25.822 1.00 83.69 169 GLY A C 1
ATOM 1301 O O . GLY A 1 169 ? -7.059 -11.998 -25.226 1.00 83.69 169 GLY A O 1
ATOM 1302 N N . LYS A 1 170 ? -5.127 -12.177 -26.360 1.00 86.12 170 LYS A N 1
ATOM 1303 C CA . LYS A 1 170 ? -5.038 -13.648 -26.307 1.00 86.12 170 LYS A CA 1
ATOM 1304 C C . LYS A 1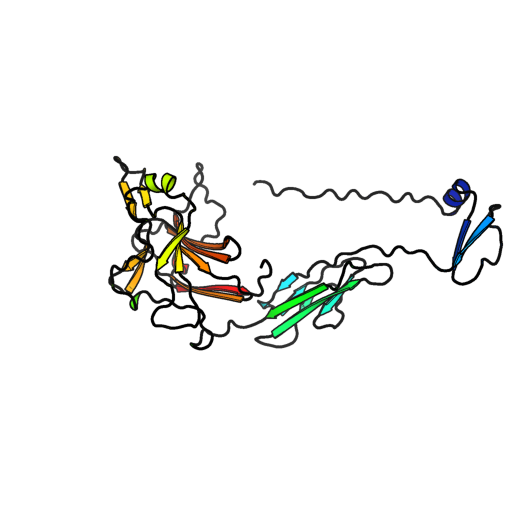 170 ? -4.468 -14.147 -24.980 1.00 86.12 170 LYS A C 1
ATOM 1306 O O . LYS A 1 170 ? -4.934 -15.148 -24.449 1.00 86.12 170 LYS A O 1
ATOM 1311 N N . TYR A 1 171 ? -3.445 -13.470 -24.460 1.00 86.31 171 TYR A N 1
ATOM 1312 C CA . TYR A 1 171 ? -2.807 -13.819 -23.190 1.00 86.31 171 TYR A CA 1
ATOM 1313 C C . TYR A 1 171 ? -3.685 -13.454 -21.978 1.00 86.31 171 TYR A C 1
ATOM 1315 O O . TYR A 1 171 ? -3.690 -14.175 -20.980 1.00 86.31 171 TYR A O 1
ATOM 1323 N N . GLY A 1 172 ? -4.443 -12.360 -22.095 1.00 84.44 172 GLY A N 1
ATOM 1324 C CA . GLY A 1 172 ? -5.256 -11.733 -21.056 1.00 84.44 172 GLY A CA 1
ATOM 1325 C C . GLY A 1 172 ? -4.640 -10.408 -20.599 1.00 84.44 172 GLY A C 1
ATOM 1326 O O . GLY A 1 172 ? -3.562 -10.408 -20.012 1.00 84.44 172 GLY A O 1
ATOM 1327 N N . HIS A 1 173 ? -5.333 -9.286 -20.830 1.00 72.88 173 HIS A N 1
ATOM 1328 C CA . HIS A 1 173 ? -4.821 -7.928 -20.568 1.00 72.88 173 HIS A CA 1
ATOM 1329 C C . HIS A 1 173 ? -4.357 -7.686 -19.123 1.00 72.88 173 HIS A C 1
ATOM 1331 O O . HIS A 1 173 ? -3.354 -7.017 -18.922 1.00 72.88 173 HIS A O 1
ATOM 1337 N N . TYR A 1 174 ? -5.036 -8.273 -18.137 1.00 74.38 174 TYR A N 1
ATOM 1338 C CA . TYR A 1 174 ? -4.709 -8.129 -16.711 1.00 74.38 174 TYR A CA 1
ATOM 1339 C C . TYR A 1 174 ? -4.123 -9.403 -16.100 1.00 74.38 174 TYR A C 1
ATOM 1341 O O . TYR A 1 174 ? -4.037 -9.545 -14.882 1.00 74.38 174 TYR A O 1
ATOM 1349 N N . LYS A 1 175 ? -3.743 -10.372 -16.939 1.00 83.00 175 LYS A N 1
ATOM 1350 C CA . LYS A 1 175 ? -3.135 -11.604 -16.451 1.00 83.00 175 LYS A CA 1
ATOM 1351 C C . LYS A 1 175 ? -1.724 -11.303 -15.958 1.00 83.00 175 LYS A C 1
ATOM 1353 O O . LYS A 1 175 ? -0.937 -10.702 -16.687 1.00 83.00 175 LYS A O 1
ATOM 1358 N N . LEU A 1 176 ? -1.410 -11.765 -14.750 1.00 81.50 176 LEU A N 1
ATOM 1359 C CA . LEU A 1 176 ? -0.075 -11.630 -14.177 1.00 81.50 176 LEU A CA 1
ATOM 1360 C C . LEU A 1 176 ? 0.969 -12.357 -15.026 1.00 81.50 176 LEU A C 1
ATOM 1362 O O . LEU A 1 176 ? 0.822 -13.543 -15.336 1.00 81.50 176 LEU A O 1
ATOM 1366 N N . ARG A 1 177 ? 2.058 -11.652 -15.315 1.00 85.75 177 ARG A N 1
ATOM 1367 C CA . ARG A 1 177 ? 3.268 -12.183 -15.927 1.00 85.75 177 ARG A CA 1
ATOM 1368 C C . ARG A 1 177 ? 4.429 -12.035 -14.938 1.00 85.75 177 ARG A C 1
ATOM 1370 O O . ARG A 1 177 ? 4.908 -10.916 -14.730 1.00 85.75 177 ARG A O 1
ATOM 1377 N N . PRO A 1 178 ? 4.875 -13.137 -14.310 1.00 85.00 178 PRO A N 1
ATOM 1378 C CA . PRO A 1 178 ? 6.014 -13.094 -13.406 1.00 85.00 178 PRO A CA 1
ATOM 1379 C C . PRO A 1 178 ? 7.295 -12.806 -14.193 1.00 85.00 178 PRO A C 1
ATOM 1381 O O . PRO A 1 178 ? 7.456 -13.257 -15.328 1.00 85.00 178 PRO A O 1
ATOM 1384 N N . GLY A 1 179 ? 8.197 -12.055 -13.579 1.00 87.50 179 GLY A N 1
ATOM 1385 C CA . GLY A 1 179 ? 9.545 -11.803 -14.067 1.00 87.50 179 GLY A CA 1
ATOM 1386 C C . GLY A 1 179 ? 10.596 -12.276 -13.072 1.00 87.50 179 GLY A C 1
ATOM 1387 O O . GLY A 1 179 ? 10.447 -13.310 -12.419 1.00 87.50 179 GLY A O 1
ATOM 1388 N N . GLU A 1 180 ? 11.667 -11.504 -12.965 1.00 87.00 180 GLU A N 1
ATOM 1389 C CA . GLU A 1 180 ? 12.815 -11.790 -12.117 1.00 87.00 180 GLU A CA 1
ATOM 1390 C C . GLU A 1 180 ? 12.460 -11.779 -10.618 1.00 87.00 180 GLU A C 1
ATOM 1392 O O . GLU A 1 180 ? 11.523 -11.119 -10.165 1.00 87.00 180 GLU A O 1
ATOM 1397 N N . LYS A 1 181 ? 13.234 -12.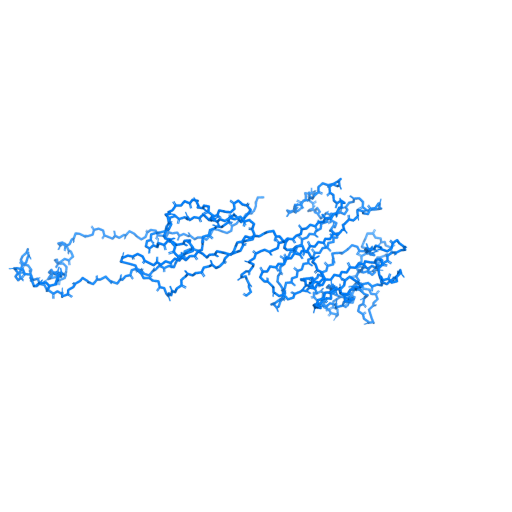498 -9.800 1.00 85.62 181 LYS A N 1
ATOM 1398 C CA . LYS A 1 181 ? 13.084 -12.479 -8.331 1.00 85.62 181 LYS A CA 1
ATOM 1399 C C . LYS A 1 181 ? 13.677 -11.199 -7.748 1.00 85.62 181 LYS A C 1
ATOM 1401 O O . LYS A 1 181 ? 14.770 -10.838 -8.158 1.00 85.62 181 LYS A O 1
ATOM 1406 N N . LEU A 1 182 ? 13.032 -10.576 -6.759 1.00 79.12 182 LEU A N 1
ATOM 1407 C CA . LEU A 1 182 ? 13.518 -9.357 -6.089 1.00 79.12 182 LEU A CA 1
ATOM 1408 C C . LEU A 1 182 ? 14.611 -9.613 -5.034 1.00 79.12 182 LEU A C 1
ATOM 1410 O O . LEU A 1 182 ? 15.077 -8.655 -4.458 1.00 79.12 182 LEU A O 1
ATOM 1414 N N . ASN A 1 183 ? 15.019 -10.847 -4.728 1.00 75.94 183 ASN A N 1
ATOM 1415 C CA . ASN A 1 183 ? 16.066 -11.110 -3.725 1.00 75.94 183 ASN A CA 1
ATOM 1416 C C . ASN A 1 183 ? 17.411 -11.352 -4.426 1.00 75.94 183 ASN A C 1
ATOM 1418 O O . ASN A 1 183 ? 17.722 -12.493 -4.784 1.00 75.94 183 ASN A O 1
ATOM 1422 N N . ASN A 1 184 ? 18.166 -10.278 -4.684 1.00 68.25 184 ASN A N 1
ATOM 1423 C CA . ASN A 1 184 ? 19.553 -10.377 -5.142 1.00 68.25 184 ASN A CA 1
ATOM 1424 C C . ASN A 1 184 ? 20.526 -10.015 -4.000 1.00 68.25 184 ASN A C 1
ATOM 1426 O O . ASN A 1 184 ? 20.100 -9.847 -2.867 1.00 68.25 184 ASN A O 1
ATOM 1430 N N . ALA A 1 185 ? 21.837 -10.015 -4.245 1.00 56.38 185 ALA A N 1
ATOM 1431 C CA . ALA A 1 185 ? 22.920 -10.174 -3.256 1.00 56.38 185 ALA A CA 1
ATOM 1432 C C . ALA A 1 185 ? 23.012 -9.209 -2.027 1.00 56.38 185 ALA A C 1
ATOM 1434 O O . ALA A 1 185 ? 24.027 -9.233 -1.335 1.00 56.38 185 ALA A O 1
ATOM 1435 N N . PHE A 1 186 ? 21.989 -8.406 -1.705 1.00 57.94 186 PHE A N 1
ATOM 1436 C CA . PHE A 1 186 ? 21.810 -7.737 -0.402 1.00 57.94 186 PHE A CA 1
ATOM 1437 C C . PHE A 1 186 ? 21.160 -8.626 0.679 1.00 57.94 186 PHE A C 1
ATOM 1439 O O . PHE A 1 186 ? 21.318 -8.349 1.868 1.00 57.94 186 PHE A O 1
ATOM 1446 N N . GLY A 1 187 ? 20.486 -9.712 0.290 1.00 61.16 187 GLY A N 1
ATOM 1447 C CA . GLY A 1 187 ? 19.928 -10.700 1.214 1.00 61.16 187 GLY A CA 1
ATOM 1448 C C . GLY A 1 187 ? 18.479 -10.443 1.639 1.00 61.16 187 GLY A C 1
ATOM 1449 O O . GLY A 1 187 ? 17.764 -9.595 1.104 1.00 61.16 187 GLY A O 1
ATOM 1450 N N . GLY A 1 188 ? 18.037 -11.242 2.605 1.00 70.56 188 GLY A N 1
ATOM 1451 C CA . GLY A 1 188 ? 16.676 -11.261 3.131 1.00 70.56 188 GLY A CA 1
ATOM 1452 C C . GLY A 1 188 ? 16.079 -12.667 3.128 1.00 70.56 188 GLY A C 1
ATOM 1453 O O . GLY A 1 188 ? 16.465 -13.517 2.323 1.00 70.56 188 GLY A O 1
ATOM 1454 N N . TYR A 1 189 ? 15.169 -12.935 4.066 1.00 72.31 189 TYR A N 1
ATOM 1455 C CA . TYR A 1 189 ? 14.644 -14.288 4.314 1.00 72.31 189 TYR A CA 1
ATOM 1456 C C . TYR A 1 189 ? 13.435 -14.666 3.439 1.00 72.31 189 TYR A C 1
ATOM 1458 O O . TYR A 1 189 ? 12.969 -15.805 3.476 1.00 72.31 189 TYR A O 1
ATOM 1466 N N . GLY A 1 190 ? 12.894 -13.709 2.686 1.00 74.62 190 GLY A N 1
ATOM 1467 C CA . GLY A 1 190 ? 11.681 -13.841 1.893 1.00 74.62 190 GLY A CA 1
ATOM 1468 C C . GLY A 1 190 ? 11.896 -14.050 0.399 1.00 74.62 190 GLY A C 1
ATOM 1469 O O . GLY A 1 190 ? 13.011 -14.060 -0.129 1.00 74.62 190 GLY A O 1
ATOM 1470 N N . THR A 1 191 ? 10.770 -14.166 -0.304 1.00 74.94 191 THR A N 1
ATOM 1471 C CA . THR A 1 191 ? 10.709 -14.238 -1.766 1.00 74.94 191 THR A CA 1
ATOM 1472 C C . THR A 1 191 ? 9.633 -13.299 -2.298 1.00 74.94 191 THR A C 1
ATOM 1474 O O . THR A 1 191 ? 8.473 -13.418 -1.909 1.00 74.94 191 THR A O 1
ATOM 1477 N N . ALA A 1 192 ? 10.007 -12.431 -3.236 1.00 77.94 192 ALA A N 1
ATOM 1478 C CA . ALA A 1 192 ? 9.086 -11.651 -4.058 1.00 77.94 192 ALA A CA 1
ATOM 1479 C C . ALA A 1 192 ? 9.556 -11.672 -5.519 1.00 77.94 192 ALA A C 1
ATOM 1481 O O . ALA A 1 192 ? 10.727 -11.953 -5.802 1.00 77.94 192 ALA A O 1
ATOM 1482 N N . THR A 1 193 ? 8.645 -11.394 -6.445 1.00 80.69 193 THR A N 1
ATOM 1483 C CA . THR A 1 193 ? 8.915 -11.391 -7.888 1.00 80.69 193 THR A CA 1
ATOM 1484 C C . THR A 1 193 ? 8.428 -10.107 -8.523 1.00 80.69 193 THR A C 1
ATOM 1486 O O . THR A 1 193 ? 7.333 -9.624 -8.225 1.00 80.69 193 THR A O 1
ATOM 1489 N N . TRP A 1 194 ? 9.228 -9.593 -9.450 1.00 83.00 194 TRP A N 1
ATOM 1490 C CA . TRP A 1 194 ? 8.832 -8.497 -10.308 1.00 83.00 194 TRP A CA 1
ATOM 1491 C C . TRP A 1 194 ? 7.659 -8.998 -11.142 1.00 83.00 194 TRP A C 1
ATOM 1493 O O . TRP A 1 194 ? 7.724 -10.099 -11.688 1.00 83.00 194 TRP A O 1
ATOM 1503 N N . THR A 1 195 ? 6.578 -8.236 -11.241 1.00 81.50 195 THR A N 1
ATOM 1504 C CA . THR A 1 195 ? 5.375 -8.654 -11.964 1.00 81.50 195 THR A CA 1
ATOM 1505 C C . THR A 1 195 ? 4.919 -7.542 -12.895 1.00 81.50 195 THR A C 1
ATOM 1507 O O . THR A 1 195 ? 5.126 -6.357 -12.653 1.00 81.50 195 THR A O 1
ATOM 1510 N N . GLN A 1 196 ? 4.307 -7.931 -14.000 1.00 80.06 196 GLN A N 1
ATOM 1511 C CA . GLN A 1 196 ? 3.640 -6.994 -14.887 1.00 80.06 196 GLN A CA 1
ATOM 1512 C C . GLN A 1 196 ? 2.368 -7.637 -15.425 1.00 80.06 196 GLN A C 1
ATOM 1514 O O . GLN A 1 196 ? 2.221 -8.862 -15.397 1.00 80.06 196 GLN A O 1
ATOM 1519 N N . LEU A 1 197 ? 1.440 -6.819 -15.902 1.00 78.88 197 LEU A N 1
ATOM 1520 C CA . LEU A 1 197 ? 0.182 -7.282 -16.468 1.00 78.88 197 LEU A CA 1
ATOM 1521 C C . LEU A 1 197 ? 0.310 -7.500 -17.983 1.00 78.88 197 LEU A C 1
ATOM 1523 O O . LEU A 1 197 ? 1.061 -6.815 -18.682 1.00 78.88 197 LEU A O 1
ATOM 1527 N N . GLY A 1 198 ? -0.413 -8.493 -18.496 1.00 82.62 198 GLY A N 1
ATOM 1528 C CA . GLY A 1 198 ? -0.505 -8.766 -19.925 1.00 82.62 198 GLY A CA 1
ATOM 1529 C C . GLY A 1 198 ? 0.713 -9.468 -20.535 1.00 82.62 198 GLY A C 1
ATOM 1530 O O . GLY A 1 198 ? 1.645 -9.917 -19.864 1.00 82.62 198 GLY A O 1
ATOM 1531 N N . ALA A 1 199 ? 0.706 -9.562 -21.864 1.00 88.56 199 ALA A N 1
ATOM 1532 C CA . ALA A 1 199 ? 1.744 -10.215 -22.658 1.00 88.56 199 ALA A CA 1
ATOM 1533 C C . ALA A 1 199 ? 3.084 -9.455 -22.670 1.00 88.56 199 ALA A C 1
ATOM 1535 O O . ALA A 1 199 ? 4.083 -10.025 -23.098 1.00 88.56 199 ALA A O 1
ATOM 1536 N N . GLY A 1 200 ? 3.131 -8.203 -22.198 1.00 86.69 200 GLY A N 1
ATOM 1537 C CA . GLY A 1 200 ? 4.362 -7.399 -22.137 1.00 86.69 200 GLY A CA 1
ATOM 1538 C C . GLY A 1 200 ? 4.668 -6.605 -23.402 1.00 86.69 200 GLY A C 1
ATOM 1539 O O . GLY A 1 200 ? 5.832 -6.367 -23.725 1.00 86.69 200 GLY A O 1
ATOM 1540 N N . TRP A 1 201 ? 3.630 -6.186 -24.125 1.00 87.06 201 TRP A N 1
ATOM 1541 C CA . TRP A 1 201 ? 3.761 -5.371 -25.329 1.00 87.06 201 TRP A CA 1
ATOM 1542 C C . TRP A 1 201 ? 2.871 -4.135 -25.271 1.00 87.06 201 TRP A C 1
ATOM 1544 O O . TRP A 1 201 ? 1.692 -4.229 -24.930 1.00 87.06 201 TRP A O 1
ATOM 1554 N N . ALA A 1 202 ? 3.431 -3.008 -25.698 1.00 81.94 202 ALA A N 1
ATOM 1555 C CA . ALA A 1 202 ? 2.739 -1.747 -25.911 1.00 81.94 202 ALA A CA 1
ATOM 1556 C C . ALA A 1 202 ? 2.742 -1.379 -27.403 1.00 81.94 202 ALA A C 1
ATOM 1558 O O . ALA A 1 202 ? 3.488 -1.946 -28.210 1.00 81.94 202 ALA A O 1
ATOM 1559 N N . VAL A 1 203 ? 1.891 -0.429 -27.786 1.00 84.12 203 VAL A N 1
ATOM 1560 C CA . VAL A 1 203 ? 1.806 0.081 -29.159 1.00 84.12 203 VAL A CA 1
ATOM 1561 C C . VAL A 1 203 ? 1.868 1.602 -29.160 1.00 84.12 203 VAL A C 1
ATOM 1563 O O . VAL A 1 203 ? 1.165 2.264 -28.400 1.00 84.12 203 VAL A O 1
ATOM 1566 N N . ASN A 1 204 ? 2.703 2.170 -30.029 1.00 79.12 204 ASN A N 1
ATOM 1567 C CA . ASN A 1 204 ? 2.682 3.601 -30.299 1.00 79.12 204 ASN A CA 1
ATOM 1568 C C . ASN A 1 204 ? 1.793 3.880 -31.514 1.00 79.12 204 ASN A C 1
ATOM 1570 O O . ASN A 1 204 ? 2.230 3.766 -32.658 1.00 79.12 204 ASN A O 1
ATOM 1574 N N . ASN A 1 205 ? 0.556 4.292 -31.251 1.00 79.94 205 ASN A N 1
ATOM 1575 C CA . ASN A 1 205 ? -0.414 4.635 -32.293 1.00 79.94 205 ASN A CA 1
ATOM 1576 C C . ASN A 1 205 ? -0.170 6.014 -32.937 1.00 79.94 205 ASN A C 1
ATOM 1578 O O . ASN A 1 205 ? -0.906 6.402 -33.838 1.00 79.94 205 ASN A O 1
ATOM 1582 N N . ARG A 1 206 ? 0.841 6.775 -32.489 1.00 74.62 206 ARG A N 1
ATOM 1583 C CA . ARG A 1 206 ? 1.156 8.112 -33.031 1.00 74.62 206 ARG A CA 1
ATOM 1584 C C . ARG A 1 206 ? 2.069 8.072 -34.262 1.00 74.62 206 ARG A C 1
ATOM 1586 O O . ARG A 1 206 ? 2.347 9.117 -34.839 1.00 74.62 206 ARG A O 1
ATOM 1593 N N . VAL A 1 207 ? 2.551 6.893 -34.654 1.00 74.12 207 VAL A N 1
ATOM 1594 C CA . VAL A 1 207 ? 3.387 6.678 -35.845 1.00 74.12 207 VAL A CA 1
ATOM 1595 C C . VAL A 1 207 ? 2.669 5.749 -36.825 1.00 74.12 207 VAL A C 1
ATOM 1597 O O . VAL A 1 207 ? 1.893 4.894 -36.408 1.00 74.12 207 VAL A O 1
ATOM 1600 N N . THR A 1 208 ? 2.885 5.942 -38.131 1.00 82.69 208 THR A N 1
ATOM 1601 C CA . THR A 1 208 ? 2.276 5.123 -39.194 1.00 82.69 208 THR A CA 1
ATOM 1602 C C . THR A 1 208 ? 3.373 4.466 -40.042 1.00 82.69 208 THR A C 1
ATOM 1604 O O . THR A 1 208 ? 4.166 5.197 -40.639 1.00 82.69 208 THR A O 1
ATOM 1607 N N . PRO A 1 209 ? 3.426 3.122 -40.133 1.00 83.44 209 PRO A N 1
ATOM 1608 C CA . PRO A 1 209 ? 2.574 2.163 -39.419 1.00 83.44 209 PRO A CA 1
ATOM 1609 C C . PRO A 1 209 ? 2.823 2.176 -37.893 1.00 83.44 209 PRO A C 1
ATOM 1611 O O . PRO A 1 209 ? 3.917 2.561 -37.469 1.00 83.44 209 PRO A O 1
ATOM 1614 N N . PRO A 1 210 ? 1.837 1.765 -37.067 1.00 83.81 210 PRO A N 1
ATOM 1615 C CA . PRO A 1 210 ? 2.026 1.641 -35.625 1.00 83.81 210 PRO A CA 1
ATOM 1616 C C . PRO A 1 210 ? 3.197 0.721 -35.308 1.00 83.81 210 PRO A C 1
ATOM 1618 O O . PRO A 1 210 ? 3.368 -0.329 -35.931 1.00 83.81 210 PRO A O 1
ATOM 1621 N N . VAL A 1 211 ? 3.996 1.106 -34.318 1.00 84.75 211 VAL A N 1
ATOM 1622 C CA . VAL A 1 211 ? 5.140 0.306 -33.885 1.00 84.75 211 VAL A CA 1
ATOM 1623 C C . VAL A 1 211 ? 4.819 -0.343 -32.546 1.00 84.75 211 VAL A C 1
ATOM 1625 O O . VAL A 1 211 ? 4.315 0.309 -31.627 1.00 84.75 211 VAL A O 1
ATOM 1628 N N . HIS A 1 212 ? 5.102 -1.640 -32.454 1.00 87.44 212 HIS A N 1
ATOM 1629 C CA . HIS A 1 212 ? 4.950 -2.430 -31.240 1.00 87.44 212 HIS A CA 1
ATOM 1630 C C . HIS A 1 212 ? 6.280 -2.511 -30.496 1.00 87.44 212 HIS A C 1
ATOM 1632 O O . HIS A 1 212 ? 7.323 -2.773 -31.096 1.00 87.44 212 HIS A O 1
ATOM 1638 N N . TYR A 1 213 ? 6.232 -2.307 -29.185 1.00 84.88 213 TYR A N 1
ATOM 1639 C CA . TYR A 1 213 ? 7.410 -2.261 -28.327 1.00 84.88 213 TYR A CA 1
ATOM 1640 C C . TYR A 1 213 ? 7.220 -3.159 -27.116 1.00 84.88 213 TYR A C 1
ATOM 1642 O O . TYR A 1 213 ? 6.096 -3.373 -26.658 1.00 84.88 213 TYR A O 1
ATOM 1650 N N . ARG A 1 214 ? 8.332 -3.659 -26.579 1.00 85.19 214 ARG A N 1
ATOM 1651 C CA . ARG A 1 214 ? 8.332 -4.395 -25.316 1.00 85.19 214 ARG A CA 1
ATOM 1652 C C . ARG A 1 214 ? 8.004 -3.428 -24.186 1.00 85.19 214 ARG A C 1
ATOM 1654 O O . ARG A 1 214 ? 8.733 -2.459 -23.984 1.00 85.19 214 ARG A O 1
ATOM 1661 N N . SER A 1 215 ? 6.946 -3.726 -23.446 1.00 80.94 215 SER A N 1
ATOM 1662 C CA . SER A 1 215 ? 6.674 -3.086 -22.167 1.00 80.94 215 SER A CA 1
ATOM 1663 C C . SER A 1 215 ? 7.413 -3.886 -21.097 1.00 80.94 215 SER A C 1
ATOM 1665 O O . SER A 1 215 ? 7.009 -5.002 -20.774 1.00 80.94 215 SER A O 1
ATOM 1667 N N . SER A 1 216 ? 8.576 -3.395 -20.664 1.00 80.69 216 SER A N 1
ATOM 1668 C CA . SER A 1 216 ? 9.455 -4.101 -19.722 1.00 80.69 216 SER A CA 1
ATOM 1669 C C . SER A 1 216 ? 10.452 -3.152 -19.061 1.00 80.69 216 SER A C 1
ATOM 1671 O O . SER A 1 216 ? 10.666 -2.029 -19.522 1.00 80.69 216 SER A O 1
ATOM 1673 N N . TRP A 1 217 ? 11.121 -3.653 -18.027 1.00 85.06 217 TRP A N 1
ATOM 1674 C CA . TRP A 1 217 ? 12.269 -3.020 -17.389 1.00 85.06 217 TRP A CA 1
ATOM 1675 C C . TRP A 1 217 ? 13.521 -3.858 -17.636 1.00 85.06 217 TRP A C 1
ATOM 1677 O O . TRP A 1 217 ? 13.435 -5.082 -17.759 1.00 85.06 217 TRP A O 1
ATOM 1687 N N . LYS A 1 218 ? 14.685 -3.217 -17.711 1.00 88.25 218 LYS A N 1
ATOM 1688 C CA . LYS A 1 218 ? 15.985 -3.884 -17.841 1.00 88.25 218 LYS A CA 1
ATOM 1689 C C . LYS A 1 218 ? 17.035 -3.247 -16.943 1.00 88.25 218 LYS A C 1
ATOM 1691 O O . LYS A 1 218 ? 16.828 -2.163 -16.410 1.00 88.25 218 LYS A O 1
ATOM 1696 N N . VAL A 1 219 ? 18.186 -3.893 -16.821 1.00 88.56 219 VAL A N 1
ATOM 1697 C CA . VAL A 1 219 ? 19.373 -3.285 -16.208 1.00 88.56 219 VAL A CA 1
ATOM 1698 C C . VAL A 1 219 ? 20.195 -2.590 -17.282 1.00 88.56 219 VAL A C 1
ATOM 1700 O O . VAL A 1 219 ? 20.590 -3.224 -18.260 1.00 88.56 219 VAL A O 1
ATOM 1703 N N . ASN A 1 220 ? 20.439 -1.290 -17.134 1.00 84.88 220 ASN A N 1
ATOM 1704 C CA . ASN A 1 220 ? 21.301 -0.555 -18.059 1.00 84.88 220 ASN A CA 1
ATOM 1705 C C . ASN A 1 220 ? 22.796 -0.792 -17.762 1.00 84.88 220 ASN A C 1
ATOM 1707 O O . ASN A 1 220 ? 23.177 -1.454 -16.796 1.00 84.88 220 ASN A O 1
ATOM 1711 N N . ASP A 1 221 ? 23.659 -0.240 -18.608 1.00 87.00 221 ASP A N 1
ATOM 1712 C CA . ASP A 1 221 ? 25.121 -0.314 -18.492 1.00 87.00 221 ASP A CA 1
ATOM 1713 C C . ASP A 1 221 ? 25.689 0.365 -17.231 1.00 87.00 221 ASP A C 1
ATOM 1715 O O . ASP A 1 221 ? 26.811 0.075 -16.822 1.00 87.00 221 ASP A O 1
ATOM 1719 N N . LYS A 1 222 ? 24.901 1.223 -16.575 1.00 82.94 222 LYS A N 1
ATOM 1720 C CA . LYS A 1 222 ? 25.235 1.890 -15.307 1.00 82.94 222 LYS A CA 1
ATOM 1721 C C . LYS A 1 222 ? 24.770 1.112 -14.074 1.00 82.94 222 LYS A C 1
ATOM 1723 O O . LYS A 1 222 ? 24.916 1.608 -12.959 1.00 82.94 222 LYS A O 1
ATOM 1728 N N . GLY A 1 223 ? 24.194 -0.080 -14.249 1.00 81.62 223 GLY A N 1
ATOM 1729 C CA . GLY A 1 223 ? 23.670 -0.878 -13.142 1.00 81.62 223 GLY A CA 1
ATOM 1730 C C . GLY A 1 223 ? 22.428 -0.261 -12.497 1.00 81.62 223 GLY A C 1
ATOM 1731 O O . GLY A 1 223 ? 22.273 -0.338 -11.280 1.00 81.62 223 GLY A O 1
ATOM 1732 N N . GLN A 1 224 ? 21.567 0.375 -13.295 1.00 82.25 224 GLN A N 1
ATOM 1733 C CA . GLN A 1 224 ? 20.296 0.967 -12.872 1.00 82.25 224 GLN A CA 1
ATOM 1734 C C . GLN A 1 224 ? 19.128 0.252 -13.557 1.00 82.25 224 GLN A C 1
ATOM 1736 O O . GLN A 1 224 ? 19.277 -0.256 -14.671 1.00 82.25 224 GLN A O 1
ATOM 1741 N N . TYR A 1 225 ? 17.960 0.244 -12.913 1.00 81.81 225 TYR A N 1
ATOM 1742 C CA . TYR A 1 225 ? 16.725 -0.168 -13.574 1.00 81.81 225 TYR A CA 1
ATOM 1743 C C . TYR A 1 225 ? 16.310 0.892 -14.596 1.00 81.81 225 TYR A C 1
ATOM 1745 O O . TYR A 1 225 ? 16.158 2.068 -14.271 1.00 81.81 225 TYR A O 1
ATOM 1753 N N . GLU A 1 226 ? 16.134 0.463 -15.838 1.00 80.12 226 GLU A N 1
ATOM 1754 C CA . GLU A 1 226 ? 15.736 1.288 -16.966 1.00 80.12 226 GLU A CA 1
ATOM 1755 C C . GLU A 1 226 ? 14.463 0.716 -17.589 1.00 80.12 226 GLU A C 1
ATOM 1757 O O . GLU A 1 226 ? 14.418 -0.425 -18.051 1.00 80.12 226 GLU A O 1
ATOM 1762 N N . GLU A 1 227 ? 13.421 1.534 -17.610 1.00 77.88 227 GLU A N 1
ATOM 1763 C CA . GLU A 1 227 ? 12.189 1.276 -18.346 1.00 77.88 227 GLU A CA 1
ATOM 1764 C C . GLU A 1 227 ? 12.468 1.272 -19.859 1.00 77.88 227 GLU A C 1
ATOM 1766 O O . GLU A 1 227 ? 13.058 2.214 -20.393 1.00 77.88 227 GLU A O 1
ATOM 1771 N N . GLN A 1 228 ? 12.009 0.238 -20.568 1.00 76.69 228 GLN A N 1
ATOM 1772 C CA . GLN A 1 228 ? 12.138 0.154 -22.025 1.00 76.69 228 GLN A CA 1
ATOM 1773 C C . GLN A 1 228 ? 10.976 0.842 -22.761 1.00 76.69 228 GLN A C 1
ATOM 1775 O O . GLN A 1 228 ? 11.189 1.361 -23.860 1.00 76.69 228 GLN A O 1
ATOM 1780 N N . PHE A 1 229 ? 9.771 0.889 -22.174 1.00 73.19 229 PHE A N 1
ATOM 1781 C CA . PHE A 1 229 ? 8.627 1.633 -22.714 1.00 73.19 229 PHE A CA 1
ATOM 1782 C C . PHE A 1 229 ? 7.480 1.790 -21.695 1.00 73.19 229 PHE A C 1
ATOM 1784 O O . PHE A 1 229 ? 7.182 0.826 -21.000 1.00 73.19 229 PHE A O 1
ATOM 1791 N N . ALA A 1 230 ? 6.853 2.977 -21.716 1.00 60.84 230 ALA A N 1
ATOM 1792 C CA . ALA A 1 230 ? 5.714 3.500 -20.939 1.00 60.84 230 ALA A CA 1
ATOM 1793 C C . ALA A 1 230 ? 4.852 2.478 -20.178 1.00 60.84 230 ALA A C 1
ATOM 1795 O O . ALA A 1 230 ? 3.767 2.129 -20.647 1.00 60.84 230 ALA A O 1
ATOM 1796 N N . ASP A 1 231 ? 5.318 2.048 -19.008 1.00 63.97 231 ASP A N 1
ATOM 1797 C CA . ASP A 1 231 ? 4.497 1.253 -18.095 1.00 63.97 231 ASP A CA 1
ATOM 1798 C C . ASP A 1 231 ? 5.033 1.282 -16.665 1.00 63.97 231 ASP A C 1
ATOM 1800 O O . ASP A 1 231 ? 6.248 1.307 -16.411 1.00 63.97 231 ASP A O 1
ATOM 1804 N N . THR A 1 232 ? 4.107 1.247 -15.712 1.00 67.81 232 THR A N 1
ATOM 1805 C CA . THR A 1 232 ? 4.455 0.972 -14.324 1.00 67.81 232 THR A CA 1
ATOM 1806 C C . THR A 1 232 ? 4.907 -0.478 -14.186 1.00 67.81 232 THR A C 1
ATOM 1808 O O . THR A 1 232 ? 4.645 -1.344 -15.024 1.00 67.81 232 THR A O 1
ATOM 1811 N N . ILE A 1 233 ? 5.665 -0.752 -13.131 1.00 70.69 233 ILE A N 1
ATOM 1812 C CA . ILE A 1 233 ? 5.967 -2.108 -12.711 1.00 70.69 233 ILE A CA 1
ATOM 1813 C C . ILE A 1 233 ? 5.169 -2.443 -11.473 1.00 70.69 233 ILE A C 1
ATOM 1815 O O . ILE A 1 233 ? 5.020 -1.620 -10.573 1.00 70.69 233 ILE A O 1
ATOM 1819 N N . THR A 1 234 ? 4.678 -3.670 -11.427 1.00 73.75 234 THR A N 1
ATOM 1820 C CA . THR A 1 234 ? 3.843 -4.150 -10.343 1.00 73.75 234 THR A CA 1
ATOM 1821 C C . THR A 1 234 ? 4.653 -5.108 -9.475 1.00 73.75 234 THR A C 1
ATOM 1823 O O . THR A 1 234 ? 5.208 -6.105 -9.935 1.00 73.75 234 THR A O 1
ATOM 1826 N N . TRP A 1 235 ? 4.718 -4.853 -8.181 1.00 72.25 235 TRP A N 1
ATOM 1827 C CA . TRP A 1 235 ? 5.255 -5.784 -7.199 1.00 72.25 235 TRP A CA 1
ATOM 1828 C C . TRP A 1 235 ? 4.108 -6.436 -6.463 1.00 72.25 235 TRP A C 1
ATOM 1830 O O . TRP A 1 235 ? 3.250 -5.749 -5.920 1.00 72.25 235 TRP A O 1
ATOM 1840 N N . ILE A 1 236 ? 4.111 -7.766 -6.431 1.00 70.88 236 ILE A N 1
ATOM 1841 C CA . ILE A 1 236 ? 3.138 -8.538 -5.665 1.00 70.88 236 ILE A CA 1
ATOM 1842 C C . ILE A 1 236 ? 3.857 -9.173 -4.487 1.00 70.88 236 ILE A C 1
ATOM 1844 O O . ILE A 1 236 ? 4.888 -9.830 -4.651 1.00 70.88 236 ILE A O 1
ATOM 1848 N N . PHE A 1 237 ? 3.305 -8.967 -3.299 1.00 69.94 237 PHE A N 1
ATOM 1849 C CA . PHE A 1 237 ? 3.873 -9.445 -2.048 1.00 69.94 237 PHE A CA 1
ATOM 1850 C C . PHE A 1 237 ? 2.769 -9.913 -1.092 1.00 69.94 237 PHE A C 1
ATOM 1852 O O . PHE A 1 237 ? 1.668 -9.366 -1.114 1.00 69.94 237 PHE A O 1
ATOM 1859 N N . PRO A 1 238 ? 3.030 -10.937 -0.256 1.00 67.56 238 PRO A N 1
ATOM 1860 C CA . PRO A 1 238 ? 2.160 -11.311 0.846 1.00 67.56 238 PRO A CA 1
ATOM 1861 C C . PRO A 1 238 ? 1.604 -10.144 1.650 1.00 67.56 238 PRO A C 1
ATOM 1863 O O . PRO A 1 238 ? 2.271 -9.135 1.874 1.00 67.56 238 PRO A O 1
ATOM 1866 N N . HIS A 1 239 ? 0.389 -10.343 2.146 1.00 68.19 239 HIS A N 1
ATOM 1867 C CA . HIS A 1 239 ? -0.194 -9.513 3.184 1.00 68.19 239 HIS A CA 1
ATOM 1868 C C . HIS A 1 239 ? 0.681 -9.523 4.438 1.00 68.19 239 HIS A C 1
ATOM 1870 O O . HIS A 1 239 ? 0.984 -10.571 5.009 1.00 68.19 239 HIS A O 1
ATOM 1876 N N . THR A 1 240 ? 1.107 -8.338 4.858 1.00 60.81 240 THR A N 1
ATOM 1877 C CA . THR A 1 240 ? 1.845 -8.108 6.095 1.00 60.81 240 THR A CA 1
ATOM 1878 C C . THR A 1 240 ? 1.173 -6.991 6.888 1.00 60.81 240 THR A C 1
ATOM 1880 O O . THR A 1 240 ? 0.610 -6.055 6.329 1.00 60.81 240 THR A O 1
ATOM 1883 N N . ARG A 1 241 ? 1.268 -7.053 8.220 1.00 57.22 241 ARG A N 1
ATOM 1884 C CA . ARG A 1 241 ? 0.751 -5.972 9.074 1.00 57.22 241 ARG A CA 1
ATOM 1885 C C . ARG A 1 241 ? 1.504 -4.664 8.873 1.00 57.22 241 ARG A C 1
ATOM 1887 O O . ARG A 1 241 ? 0.917 -3.602 9.022 1.00 57.22 241 ARG A O 1
ATOM 1894 N N . ASN A 1 242 ? 2.804 -4.749 8.606 1.00 61.62 242 ASN A N 1
ATOM 1895 C CA . ASN A 1 242 ? 3.672 -3.601 8.401 1.00 61.62 242 ASN A CA 1
ATOM 1896 C C . ASN A 1 242 ? 4.532 -3.857 7.166 1.00 61.62 242 ASN A C 1
ATOM 1898 O O . ASN A 1 242 ? 5.211 -4.886 7.086 1.00 61.62 242 ASN A O 1
ATOM 1902 N N . PHE A 1 243 ? 4.515 -2.921 6.230 1.00 68.31 243 PHE A N 1
ATOM 1903 C CA . PHE A 1 243 ? 5.266 -2.987 4.987 1.00 68.31 243 PHE A CA 1
ATOM 1904 C C . PHE A 1 243 ? 6.001 -1.670 4.792 1.00 68.31 243 PHE A C 1
ATOM 1906 O O . PHE A 1 243 ? 5.389 -0.610 4.844 1.00 68.31 243 PHE A O 1
ATOM 1913 N N . THR A 1 244 ? 7.304 -1.741 4.551 1.00 67.94 244 THR A N 1
ATOM 1914 C CA . THR A 1 244 ? 8.103 -0.586 4.147 1.00 67.94 244 THR A CA 1
ATOM 1915 C C . THR A 1 244 ? 8.726 -0.890 2.802 1.00 67.94 244 THR A C 1
ATOM 1917 O O . THR A 1 244 ? 9.314 -1.952 2.611 1.00 67.94 244 THR A O 1
ATOM 1920 N N . LEU A 1 245 ? 8.608 0.070 1.899 1.00 69.25 245 LEU A N 1
ATOM 1921 C CA . LEU A 1 245 ? 9.173 0.052 0.573 1.00 69.25 245 LEU A CA 1
ATOM 1922 C C . LEU A 1 245 ? 10.093 1.243 0.404 1.00 69.25 245 LEU A C 1
ATOM 1924 O O . LEU A 1 245 ? 9.662 2.379 0.585 1.00 69.25 245 LEU A O 1
ATOM 1928 N N . GLU A 1 246 ? 11.342 0.978 0.052 1.00 68.50 246 GLU A N 1
ATOM 1929 C CA . GLU A 1 246 ? 12.323 2.012 -0.248 1.00 68.50 246 GLU A CA 1
ATOM 1930 C C . GLU A 1 246 ? 12.789 1.851 -1.693 1.00 68.50 246 GLU A C 1
ATOM 1932 O O . GLU A 1 246 ? 13.124 0.747 -2.125 1.00 68.50 246 GLU A O 1
ATOM 1937 N N . ILE A 1 247 ? 12.741 2.940 -2.460 1.00 68.88 247 ILE A N 1
ATOM 1938 C CA . ILE A 1 247 ? 13.026 2.942 -3.896 1.00 68.88 247 ILE A CA 1
ATOM 1939 C C . ILE A 1 247 ? 13.888 4.146 -4.231 1.00 68.88 247 ILE A C 1
ATOM 1941 O O . ILE A 1 247 ? 13.475 5.286 -4.034 1.00 68.88 247 ILE A O 1
ATOM 1945 N N . ASP A 1 248 ? 15.053 3.899 -4.814 1.00 67.38 248 ASP A N 1
ATOM 1946 C CA . ASP A 1 248 ? 15.859 4.958 -5.404 1.00 67.38 248 ASP A CA 1
ATOM 1947 C C . ASP A 1 248 ? 15.348 5.272 -6.808 1.00 67.38 248 ASP A C 1
ATOM 1949 O O . ASP A 1 248 ? 15.419 4.439 -7.716 1.00 67.38 248 ASP A O 1
ATOM 1953 N N . PHE A 1 249 ? 14.842 6.489 -6.996 1.00 67.12 249 PHE A N 1
ATOM 1954 C CA . PHE A 1 249 ? 14.399 6.960 -8.298 1.00 67.12 249 PHE A CA 1
ATOM 1955 C C . PHE A 1 249 ? 15.372 7.969 -8.898 1.00 67.12 249 PHE A C 1
ATOM 1957 O O . PHE A 1 249 ? 15.814 8.913 -8.241 1.00 67.12 249 PHE A O 1
ATOM 1964 N N . VAL A 1 250 ? 15.644 7.796 -10.192 1.00 68.00 250 VAL A N 1
ATOM 1965 C CA . VAL A 1 250 ? 16.396 8.742 -11.017 1.00 68.00 250 VAL A CA 1
ATOM 1966 C C . VAL A 1 250 ? 15.523 9.140 -12.199 1.00 68.00 250 VAL A C 1
ATOM 1968 O O . VAL A 1 250 ? 15.055 8.286 -12.954 1.00 68.00 250 VAL A O 1
ATOM 1971 N N . GLU A 1 251 ? 15.297 10.443 -12.366 1.00 66.31 251 GLU A N 1
ATOM 1972 C CA . GLU A 1 251 ? 14.493 10.951 -13.475 1.00 66.31 251 GLU A CA 1
ATOM 1973 C C . GLU A 1 251 ? 15.116 10.614 -14.844 1.00 66.31 251 GLU A C 1
ATOM 1975 O O . GLU A 1 251 ? 16.333 10.679 -15.037 1.00 66.31 251 GLU A O 1
ATOM 1980 N N . SER A 1 252 ? 14.271 10.308 -15.835 1.00 65.38 252 SER A N 1
ATOM 1981 C CA . SER A 1 252 ? 14.723 10.167 -17.219 1.00 65.38 252 SER A CA 1
ATOM 1982 C C . SER A 1 252 ? 15.157 11.511 -17.806 1.00 65.38 252 SER A C 1
ATOM 1984 O O . SER A 1 252 ? 14.369 12.451 -17.905 1.00 65.38 252 SER A O 1
ATOM 1986 N N . ALA A 1 253 ? 16.390 11.574 -18.310 1.00 65.12 253 ALA A N 1
ATOM 1987 C CA . ALA A 1 253 ? 16.900 12.745 -19.023 1.00 65.12 253 ALA A CA 1
ATOM 1988 C C . ALA A 1 253 ? 16.209 12.985 -20.383 1.00 65.12 253 ALA A C 1
ATOM 1990 O O . ALA A 1 253 ? 16.266 14.092 -20.914 1.00 65.12 253 ALA A O 1
ATOM 1991 N N . VAL A 1 254 ? 15.558 11.963 -20.952 1.00 64.69 254 VAL A N 1
ATOM 1992 C CA . VAL A 1 254 ? 15.004 11.982 -22.322 1.00 64.69 254 VAL A CA 1
ATOM 1993 C C . VAL A 1 254 ? 13.471 12.015 -22.376 1.00 64.69 254 VAL A C 1
ATOM 1995 O O . VAL A 1 254 ? 12.895 12.138 -23.458 1.00 64.69 254 VAL A O 1
ATOM 1998 N N . ARG A 1 255 ? 12.797 11.907 -21.225 1.00 63.88 255 ARG A N 1
ATOM 1999 C CA . ARG A 1 255 ? 11.329 11.895 -21.092 1.00 63.88 255 ARG A CA 1
ATOM 2000 C C . ARG A 1 255 ? 10.877 12.766 -19.906 1.00 63.88 255 ARG A C 1
ATOM 2002 O O . ARG A 1 255 ? 10.469 12.238 -18.873 1.00 63.88 255 ARG A O 1
ATOM 2009 N N . PRO A 1 256 ? 10.979 14.103 -20.027 1.00 60.38 256 PRO A N 1
ATOM 2010 C CA . PRO A 1 256 ? 10.648 15.039 -18.945 1.00 60.38 256 PRO A CA 1
ATOM 2011 C C . PRO A 1 256 ? 9.142 15.125 -18.627 1.00 60.38 256 PRO A C 1
ATOM 2013 O O . PRO A 1 256 ? 8.746 15.778 -17.663 1.00 60.38 256 PRO A O 1
ATOM 2016 N N . ASP A 1 257 ? 8.298 14.516 -19.458 1.00 60.94 257 ASP A N 1
ATOM 2017 C CA . ASP A 1 257 ? 6.839 14.474 -19.357 1.00 60.94 257 ASP A CA 1
ATOM 2018 C C . ASP A 1 257 ? 6.306 13.289 -18.533 1.00 60.94 257 ASP A C 1
ATOM 2020 O O . ASP A 1 257 ? 5.104 13.206 -18.289 1.00 60.94 257 ASP A O 1
ATOM 2024 N N . GLN A 1 258 ? 7.186 12.398 -18.072 1.00 62.59 258 GLN A N 1
ATOM 2025 C CA . GLN A 1 258 ? 6.820 11.248 -17.247 1.00 62.59 258 GLN A CA 1
ATOM 2026 C C . GLN A 1 258 ? 6.644 11.643 -15.769 1.00 62.59 258 GLN A C 1
ATOM 2028 O O . GLN A 1 258 ? 7.486 12.345 -15.199 1.00 62.59 258 GLN A O 1
ATOM 2033 N N . THR A 1 259 ? 5.573 11.174 -15.124 1.00 61.19 259 THR A N 1
ATOM 2034 C CA . THR A 1 259 ? 5.345 11.292 -13.671 1.00 61.19 259 THR A CA 1
ATOM 2035 C C . THR A 1 259 ? 5.542 9.963 -12.972 1.00 61.19 259 THR A C 1
ATOM 2037 O O . THR A 1 259 ? 5.235 8.927 -13.542 1.00 61.19 259 THR A O 1
ATOM 2040 N N . MET A 1 260 ? 6.031 9.990 -11.730 1.00 63.00 260 MET A N 1
ATOM 2041 C CA . MET A 1 260 ? 6.040 8.797 -10.887 1.00 63.00 260 MET A CA 1
ATOM 2042 C C . MET A 1 260 ? 4.615 8.505 -10.413 1.00 63.00 260 MET A C 1
ATOM 2044 O O . MET A 1 260 ? 4.003 9.362 -9.776 1.00 63.00 260 MET A O 1
ATOM 2048 N N . GLN A 1 261 ? 4.121 7.307 -10.697 1.00 68.12 261 GLN A N 1
ATOM 2049 C CA . GLN A 1 261 ? 2.933 6.738 -10.084 1.00 68.12 261 GLN A CA 1
ATOM 2050 C C . GLN A 1 261 ? 3.378 5.774 -8.990 1.00 68.12 261 GLN A C 1
ATOM 2052 O O . GLN A 1 261 ? 4.256 4.940 -9.209 1.00 68.12 261 GLN A O 1
ATOM 2057 N N . MET A 1 262 ? 2.757 5.903 -7.822 1.00 65.69 262 MET A N 1
ATOM 2058 C CA . MET A 1 262 ? 2.809 4.896 -6.775 1.00 65.69 262 MET A CA 1
ATOM 2059 C C . MET A 1 262 ? 1.377 4.559 -6.383 1.00 65.69 262 MET A C 1
ATOM 2061 O O . MET A 1 262 ? 0.643 5.427 -5.911 1.00 65.69 262 MET A O 1
ATOM 2065 N N . TRP A 1 263 ? 0.981 3.311 -6.585 1.00 67.62 263 TRP A N 1
ATOM 2066 C CA . TRP A 1 263 ? -0.323 2.804 -6.176 1.00 67.62 263 TRP A CA 1
ATOM 2067 C C . TRP A 1 263 ? -0.118 1.574 -5.306 1.00 67.62 263 TRP A C 1
ATOM 2069 O O . TRP A 1 263 ? 0.741 0.755 -5.613 1.00 67.62 263 TRP A O 1
ATOM 2079 N N . VAL A 1 264 ? -0.885 1.437 -4.225 1.00 67.56 264 VAL A N 1
ATOM 2080 C CA . VAL A 1 264 ? -0.913 0.199 -3.442 1.00 67.56 264 VAL A CA 1
ATOM 2081 C C . VAL A 1 264 ? -2.346 -0.262 -3.265 1.00 67.56 264 VAL A C 1
ATOM 2083 O O . VAL A 1 264 ? -3.208 0.514 -2.856 1.00 67.56 264 VAL A O 1
ATOM 2086 N N . GLY A 1 265 ? -2.590 -1.533 -3.550 1.00 67.38 265 GLY A N 1
ATOM 2087 C CA . GLY A 1 265 ? -3.879 -2.173 -3.341 1.00 67.38 265 GLY A CA 1
ATOM 2088 C C . GLY A 1 265 ? -3.744 -3.677 -3.165 1.00 67.38 265 GLY A C 1
ATOM 2089 O O . GLY A 1 265 ? -2.684 -4.178 -2.790 1.00 67.38 265 GLY A O 1
ATOM 2090 N N . ALA A 1 266 ? -4.837 -4.401 -3.398 1.00 67.25 266 ALA A N 1
ATOM 2091 C CA . ALA A 1 266 ? -4.916 -5.836 -3.157 1.00 67.25 266 ALA A CA 1
ATOM 2092 C C . ALA A 1 266 ? -5.180 -6.620 -4.450 1.00 67.25 266 ALA A C 1
ATOM 2094 O O . ALA A 1 266 ? -6.019 -6.233 -5.261 1.00 67.25 266 ALA A O 1
ATOM 2095 N N . TYR A 1 267 ? -4.508 -7.762 -4.607 1.00 67.88 267 TYR A N 1
ATOM 2096 C CA . TYR A 1 267 ? -4.742 -8.730 -5.678 1.00 67.88 267 TYR A CA 1
ATOM 2097 C C . TYR A 1 267 ? -4.874 -10.133 -5.078 1.00 67.88 267 TYR A C 1
ATOM 2099 O O . TYR A 1 267 ? -3.916 -10.663 -4.524 1.00 67.88 267 TYR A O 1
ATOM 2107 N N . THR A 1 268 ? -6.066 -10.737 -5.155 1.00 73.19 268 THR A N 1
ATOM 2108 C CA . THR A 1 268 ? -6.340 -12.120 -4.697 1.00 73.19 268 THR A CA 1
ATOM 2109 C C . THR A 1 268 ? -5.776 -12.467 -3.304 1.00 73.19 268 THR A C 1
ATOM 2111 O O . THR A 1 268 ? -5.198 -13.535 -3.126 1.00 73.19 268 THR A O 1
ATOM 2114 N N . GLY A 1 269 ? -5.896 -11.569 -2.319 1.00 65.25 269 GLY A N 1
ATOM 2115 C CA . GLY A 1 269 ? -5.345 -11.797 -0.970 1.00 65.25 269 GLY A CA 1
ATOM 2116 C C . GLY A 1 269 ? -3.834 -11.547 -0.833 1.00 65.25 269 GLY A C 1
ATOM 2117 O O . GLY A 1 269 ? -3.210 -12.033 0.103 1.00 65.25 269 GLY A O 1
ATOM 2118 N N . LEU A 1 270 ? -3.235 -10.817 -1.774 1.00 69.94 270 LEU A N 1
ATOM 2119 C CA . LEU A 1 270 ? -1.866 -10.301 -1.722 1.00 69.94 270 LEU A CA 1
ATOM 2120 C C . LEU A 1 270 ? -1.900 -8.777 -1.834 1.00 69.94 270 LEU A C 1
ATOM 2122 O O . LEU A 1 270 ? -2.882 -8.213 -2.323 1.00 69.94 270 LEU A O 1
ATOM 2126 N N . TYR A 1 271 ? -0.834 -8.106 -1.407 1.00 70.31 271 TYR A N 1
ATOM 2127 C CA . TYR A 1 271 ? -0.618 -6.711 -1.758 1.00 70.31 271 TYR A CA 1
ATOM 2128 C C . TYR A 1 271 ? -0.031 -6.592 -3.149 1.00 70.31 271 TYR A C 1
ATOM 2130 O O . TYR A 1 271 ? 0.716 -7.452 -3.621 1.00 70.31 271 TYR A O 1
ATOM 2138 N N . MET A 1 272 ? -0.359 -5.473 -3.770 1.00 72.19 272 MET A N 1
ATOM 2139 C CA . MET A 1 272 ? 0.142 -5.060 -5.057 1.00 72.19 272 MET A CA 1
ATOM 2140 C C . MET A 1 272 ? 0.613 -3.615 -4.933 1.00 72.19 272 MET A C 1
ATOM 2142 O O . MET A 1 272 ? -0.196 -2.760 -4.592 1.00 72.19 272 MET A O 1
ATOM 2146 N N . ALA A 1 273 ? 1.895 -3.350 -5.182 1.00 72.19 273 ALA A N 1
ATOM 2147 C CA . ALA A 1 273 ? 2.422 -1.996 -5.323 1.00 72.19 273 ALA A CA 1
ATOM 2148 C C . ALA A 1 273 ? 2.810 -1.756 -6.779 1.00 72.19 273 ALA A C 1
ATOM 2150 O O . ALA A 1 273 ? 3.630 -2.488 -7.321 1.00 72.19 273 ALA A O 1
ATOM 2151 N N . GLU A 1 274 ? 2.240 -0.742 -7.410 1.00 72.56 274 GLU A N 1
ATOM 2152 C CA . GLU A 1 274 ? 2.656 -0.294 -8.733 1.00 72.56 274 GLU A CA 1
ATOM 2153 C C . GLU A 1 274 ? 3.563 0.912 -8.582 1.00 72.56 274 GLU A C 1
ATOM 2155 O O . GLU A 1 274 ? 3.185 1.888 -7.937 1.00 72.56 274 GLU A O 1
ATOM 2160 N N . ILE A 1 275 ? 4.755 0.833 -9.165 1.00 68.94 275 ILE A N 1
ATOM 2161 C CA . ILE A 1 275 ? 5.712 1.931 -9.228 1.00 68.94 275 ILE A CA 1
ATOM 2162 C C . ILE A 1 275 ? 6.131 2.119 -10.666 1.00 68.94 275 ILE A C 1
ATOM 2164 O O . ILE A 1 275 ? 6.534 1.185 -11.345 1.00 68.94 275 ILE A O 1
ATOM 2168 N N . GLY A 1 276 ? 6.121 3.343 -11.147 1.00 64.38 276 GLY A N 1
ATOM 2169 C CA . GLY A 1 276 ? 6.773 3.627 -12.409 1.00 64.38 276 GLY A CA 1
ATOM 2170 C C . GLY A 1 276 ? 6.227 4.872 -13.031 1.00 64.38 276 GLY A C 1
ATOM 2171 O O . GLY A 1 276 ? 5.804 5.792 -12.339 1.00 64.38 276 GLY A O 1
ATOM 2172 N N . LYS A 1 277 ? 6.312 4.928 -14.350 1.00 62.41 277 LYS A N 1
ATOM 2173 C CA . LYS A 1 277 ? 6.096 6.171 -15.053 1.00 62.41 277 LYS A CA 1
ATOM 2174 C C . LYS A 1 277 ? 4.750 6.162 -15.737 1.00 62.41 277 LYS A C 1
ATOM 2176 O O . LYS A 1 277 ? 4.538 5.421 -16.687 1.00 62.41 277 LYS A O 1
ATOM 2181 N N . GLU A 1 278 ? 3.880 7.048 -15.288 1.00 59.69 278 GLU A N 1
ATOM 2182 C CA . GLU A 1 278 ? 2.661 7.372 -16.006 1.00 59.69 278 GLU A CA 1
ATOM 2183 C C . GLU A 1 278 ? 2.958 8.547 -16.946 1.00 59.69 278 GLU A C 1
ATOM 2185 O O . GLU A 1 278 ? 3.639 9.516 -16.582 1.00 59.69 278 GLU A O 1
ATOM 2190 N N . ILE A 1 279 ? 2.480 8.466 -18.186 1.00 55.66 279 ILE A N 1
ATOM 2191 C CA . ILE A 1 279 ? 2.369 9.658 -19.028 1.00 55.66 279 ILE A CA 1
ATOM 2192 C C . ILE A 1 279 ? 1.225 10.457 -18.422 1.00 55.66 279 ILE A C 1
ATOM 2194 O O . ILE A 1 279 ? 0.153 9.891 -18.280 1.00 55.66 279 ILE A O 1
ATOM 2198 N N . ILE A 1 280 ? 1.427 11.737 -18.086 1.00 54.91 280 ILE A N 1
ATOM 2199 C CA . ILE A 1 280 ? 0.344 12.586 -17.562 1.00 54.91 280 ILE A CA 1
ATOM 2200 C C . ILE A 1 280 ? -0.821 12.544 -18.552 1.00 54.91 280 ILE A C 1
ATOM 2202 O O . ILE A 1 280 ? -0.806 13.244 -19.573 1.00 54.91 280 ILE A O 1
ATOM 2206 N N . GLU A 1 281 ? -1.818 11.715 -18.259 1.00 49.50 281 GLU A N 1
ATOM 2207 C CA . GLU A 1 281 ? -3.023 11.653 -19.052 1.00 49.50 281 GLU A CA 1
ATOM 2208 C C . GLU A 1 281 ? -3.774 12.952 -18.798 1.00 49.50 281 GLU A C 1
ATOM 2210 O O . GLU A 1 281 ? -4.060 13.361 -17.667 1.00 49.50 281 GLU A O 1
ATOM 2215 N N . ARG A 1 282 ? -4.004 13.668 -19.891 1.00 54.91 282 ARG A N 1
ATOM 2216 C CA . ARG A 1 282 ? -4.879 14.825 -19.903 1.00 54.91 282 ARG A CA 1
ATOM 2217 C C . ARG A 1 282 ? -6.209 14.356 -20.449 1.00 54.91 282 ARG A C 1
ATOM 2219 O O . ARG A 1 282 ? -6.228 13.615 -21.434 1.00 54.91 282 ARG A O 1
ATOM 2226 N N . ASN A 1 283 ? -7.308 14.793 -19.844 1.00 51.28 283 ASN A N 1
ATOM 2227 C CA . ASN A 1 283 ? -8.618 14.580 -20.452 1.00 51.28 283 ASN A CA 1
ATOM 2228 C C . ASN A 1 283 ? -8.669 15.256 -21.845 1.00 51.28 283 ASN A C 1
ATOM 2230 O O . ASN A 1 283 ? -7.765 16.002 -22.237 1.00 51.28 283 ASN A O 1
ATOM 2234 N N . ALA A 1 284 ? -9.739 15.023 -22.608 1.00 48.41 284 ALA A N 1
ATOM 2235 C CA . ALA A 1 284 ? -9.904 15.611 -23.944 1.00 48.41 284 ALA A CA 1
ATOM 2236 C C . ALA A 1 284 ? -9.870 17.158 -23.952 1.00 48.41 284 ALA A C 1
ATOM 2238 O O . ALA A 1 284 ? -9.682 17.769 -25.002 1.00 48.41 284 ALA A O 1
ATOM 2239 N N . GLN A 1 285 ? -10.040 17.785 -22.787 1.00 52.44 285 GLN A N 1
ATOM 2240 C CA . GLN A 1 285 ? -10.026 19.224 -22.547 1.00 52.44 285 GLN A CA 1
ATOM 2241 C C . GLN A 1 285 ? -8.643 19.747 -22.109 1.00 52.44 285 GLN A C 1
ATOM 2243 O O . GLN A 1 285 ? -8.444 20.956 -22.030 1.00 52.44 285 GLN A O 1
ATOM 2248 N N . GLY A 1 286 ? -7.664 18.863 -21.886 1.00 54.62 286 GLY A N 1
ATOM 2249 C CA . GLY A 1 286 ? -6.303 19.218 -21.484 1.00 54.62 286 GLY A CA 1
ATOM 2250 C C . GLY A 1 286 ? -6.062 19.262 -19.970 1.00 54.62 286 GLY A C 1
ATOM 2251 O O . GLY A 1 286 ? -4.923 19.524 -19.557 1.00 54.62 286 GLY A O 1
ATOM 2252 N N . ASP A 1 287 ? -7.075 18.984 -19.147 1.00 52.75 287 ASP A N 1
ATOM 2253 C CA . ASP A 1 287 ? -6.963 18.983 -17.687 1.00 52.75 287 ASP A CA 1
ATOM 2254 C C . ASP A 1 287 ? -6.222 17.740 -17.203 1.00 52.75 287 ASP A C 1
ATOM 2256 O O . ASP A 1 287 ? -6.370 16.651 -17.759 1.00 52.75 287 ASP A O 1
ATOM 2260 N N . LYS A 1 288 ? -5.428 17.901 -16.143 1.00 52.62 288 LYS A N 1
ATOM 2261 C CA . LYS A 1 288 ? -4.800 16.768 -15.459 1.00 52.62 288 LYS A CA 1
ATOM 2262 C C . LYS A 1 288 ? -5.888 15.954 -14.754 1.00 52.62 288 LYS A C 1
ATOM 2264 O O . LYS A 1 288 ? -6.730 16.545 -14.081 1.00 52.62 288 LYS A O 1
ATOM 2269 N N . LEU A 1 289 ? -5.852 14.630 -14.889 1.00 49.72 289 LEU A N 1
ATOM 2270 C CA . LEU A 1 289 ? -6.641 13.731 -14.039 1.00 49.72 289 LEU A CA 1
ATOM 2271 C C . LEU A 1 289 ? -6.185 13.854 -12.567 1.00 49.72 289 LEU A C 1
ATOM 2273 O O . LEU A 1 289 ? -5.082 14.349 -12.313 1.00 49.72 289 LEU A O 1
ATOM 2277 N N . ASP A 1 290 ? -7.040 13.458 -11.613 1.00 42.38 290 ASP A N 1
ATOM 2278 C CA . ASP A 1 290 ? -6.845 13.587 -10.153 1.00 42.38 290 ASP A CA 1
ATOM 2279 C C . ASP A 1 290 ? -5.681 12.715 -9.632 1.00 42.38 290 ASP A C 1
ATOM 2281 O O . ASP A 1 290 ? -5.860 11.745 -8.901 1.00 42.38 290 ASP A O 1
ATOM 2285 N N . HIS A 1 291 ? -4.451 13.072 -9.999 1.00 50.69 291 HIS A N 1
ATOM 2286 C CA . HIS A 1 291 ? -3.221 12.465 -9.508 1.00 50.69 291 HIS A CA 1
ATOM 2287 C C . HIS A 1 291 ? -2.406 13.510 -8.748 1.00 50.69 291 HIS A C 1
ATOM 2289 O O . HIS A 1 291 ? -2.124 14.608 -9.244 1.00 50.69 291 HIS A O 1
ATOM 2295 N N . TYR A 1 292 ? -1.961 13.155 -7.542 1.00 49.09 292 TYR A N 1
ATOM 2296 C CA . TYR A 1 292 ? -0.940 13.937 -6.859 1.00 49.09 292 TYR A CA 1
ATOM 2297 C C . TYR A 1 292 ? 0.370 13.838 -7.653 1.00 49.09 292 TYR A C 1
ATOM 2299 O O . TYR A 1 292 ? 1.022 12.799 -7.687 1.00 49.09 292 TYR A O 1
ATOM 2307 N N . THR A 1 293 ? 0.746 14.925 -8.330 1.00 55.25 293 THR A N 1
ATOM 2308 C CA . THR A 1 293 ? 1.980 14.989 -9.119 1.00 55.25 293 THR A CA 1
ATOM 2309 C C . THR A 1 293 ? 3.095 15.633 -8.303 1.00 55.25 293 THR A C 1
ATOM 2311 O O . THR A 1 293 ? 3.048 16.832 -8.030 1.00 55.25 293 THR A O 1
ATOM 2314 N N . VAL A 1 294 ? 4.146 14.874 -8.001 1.00 57.03 294 VAL A N 1
ATOM 2315 C CA . VAL A 1 294 ? 5.365 15.398 -7.366 1.00 57.03 294 VAL A CA 1
ATOM 2316 C C . VAL A 1 294 ? 6.084 16.367 -8.327 1.00 57.03 294 VAL A C 1
ATOM 2318 O O . VAL A 1 294 ? 6.235 16.033 -9.515 1.00 57.03 294 VAL A O 1
ATOM 2321 N N . PRO A 1 295 ? 6.545 17.553 -7.880 1.00 61.69 295 PRO A N 1
ATOM 2322 C CA . PRO A 1 295 ? 7.324 18.480 -8.703 1.00 61.69 295 PRO A CA 1
ATOM 2323 C C . PRO A 1 295 ? 8.601 17.847 -9.263 1.00 61.69 295 PRO A C 1
ATOM 2325 O O . PRO A 1 295 ? 9.272 17.079 -8.588 1.00 61.69 295 PRO A O 1
ATOM 2328 N N . ARG A 1 296 ? 8.973 18.190 -10.503 1.00 61.91 296 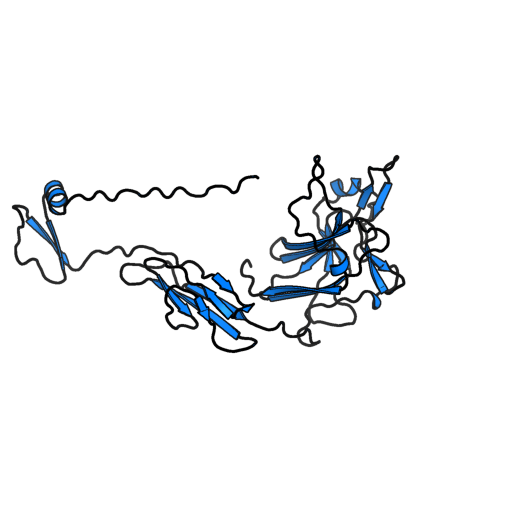ARG A N 1
ATOM 2329 C CA . ARG A 1 296 ? 10.080 17.549 -11.238 1.00 61.91 296 ARG A CA 1
ATOM 2330 C C . ARG A 1 296 ? 11.402 17.494 -10.460 1.00 61.91 296 ARG A C 1
ATOM 2332 O O . ARG A 1 296 ? 12.004 16.430 -10.365 1.00 61.91 296 ARG A O 1
ATOM 2339 N N . GLY A 1 297 ? 11.823 18.621 -9.885 1.00 63.44 297 GLY A N 1
ATOM 2340 C CA . GLY A 1 297 ? 13.077 18.724 -9.127 1.00 63.44 297 GLY A CA 1
ATOM 2341 C C . GLY A 1 297 ? 13.102 17.918 -7.825 1.00 63.44 297 GLY A C 1
ATOM 2342 O O . GLY A 1 297 ? 14.170 17.730 -7.259 1.00 63.44 297 GLY A O 1
ATOM 2343 N N . GLU A 1 298 ? 11.949 17.418 -7.381 1.00 62.66 298 GLU A N 1
ATOM 2344 C CA . GLU A 1 298 ? 11.776 16.657 -6.140 1.00 62.66 298 GLU A CA 1
ATOM 2345 C C . GLU A 1 298 ? 11.589 15.154 -6.404 1.00 62.66 298 GLU A C 1
ATOM 2347 O O . GLU A 1 298 ? 11.437 14.376 -5.470 1.00 62.66 298 GLU A O 1
ATOM 2352 N N . ARG A 1 299 ? 11.588 14.720 -7.675 1.00 64.12 299 ARG A N 1
ATOM 2353 C CA . ARG A 1 299 ? 11.357 13.312 -8.040 1.00 64.12 299 ARG A CA 1
ATOM 2354 C C . ARG A 1 299 ? 12.576 12.431 -7.793 1.00 64.12 299 ARG A C 1
ATOM 2356 O O . ARG A 1 299 ? 12.406 11.277 -7.421 1.00 64.12 299 ARG A O 1
ATOM 2363 N N . THR A 1 300 ? 13.785 12.940 -8.018 1.00 69.44 300 THR A N 1
ATOM 2364 C CA . THR A 1 300 ? 15.023 12.164 -7.847 1.00 69.44 300 THR A CA 1
ATOM 2365 C C . THR A 1 300 ? 15.364 12.013 -6.368 1.00 69.44 300 THR A C 1
ATOM 2367 O O . THR A 1 300 ? 15.435 13.007 -5.650 1.00 69.44 300 THR A O 1
ATOM 2370 N N . GLY A 1 301 ? 15.634 10.785 -5.930 1.00 62.47 301 GLY A N 1
ATOM 2371 C CA . GLY A 1 301 ? 16.009 10.481 -4.551 1.00 62.47 301 GLY A CA 1
ATOM 2372 C C . GLY A 1 301 ? 15.455 9.145 -4.075 1.00 62.47 301 GLY A C 1
ATOM 2373 O O . GLY A 1 301 ? 14.819 8.415 -4.836 1.00 62.47 301 GLY A O 1
ATOM 2374 N N . THR A 1 302 ? 15.704 8.835 -2.807 1.00 65.19 302 THR A N 1
ATOM 2375 C CA . THR A 1 302 ? 15.137 7.661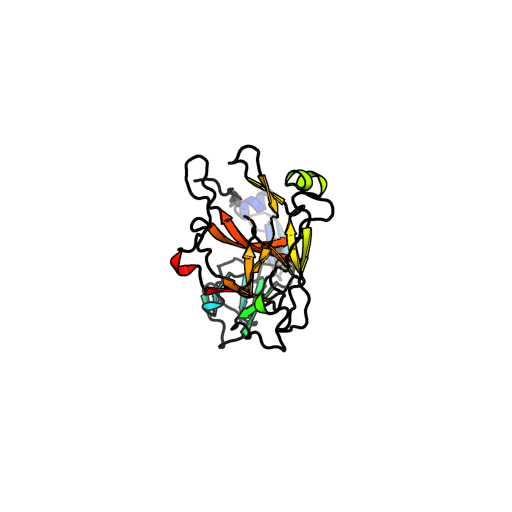 -2.142 1.00 65.19 302 THR A CA 1
ATOM 2376 C C . THR A 1 302 ? 13.722 7.977 -1.673 1.00 65.19 302 THR A C 1
ATOM 2378 O O . THR A 1 302 ? 13.506 8.860 -0.842 1.00 65.19 302 THR A O 1
ATOM 2381 N N . TRP A 1 303 ? 12.756 7.236 -2.196 1.00 61.66 303 TRP A N 1
ATOM 2382 C CA . TRP A 1 303 ? 11.358 7.280 -1.800 1.00 61.66 303 TRP A CA 1
ATOM 2383 C C . TRP A 1 303 ? 11.091 6.188 -0.789 1.00 61.66 303 TRP A C 1
ATOM 2385 O O . TRP A 1 303 ? 11.392 5.027 -1.047 1.00 61.66 303 TRP A O 1
ATOM 2395 N N . LYS A 1 304 ? 10.488 6.558 0.339 1.00 65.12 304 LYS A N 1
ATOM 2396 C CA . LYS A 1 304 ? 10.046 5.614 1.358 1.00 65.12 304 LYS A CA 1
ATOM 2397 C C . LYS A 1 304 ? 8.534 5.640 1.455 1.00 65.12 304 LYS A C 1
ATOM 2399 O O . LYS A 1 304 ? 7.939 6.661 1.793 1.00 65.12 304 LYS A O 1
ATOM 2404 N N . PHE A 1 305 ? 7.926 4.497 1.198 1.00 66.56 305 PHE A N 1
ATOM 2405 C CA . PHE A 1 305 ? 6.522 4.249 1.450 1.00 66.56 305 PHE A CA 1
ATOM 2406 C C . PHE A 1 305 ? 6.395 3.260 2.599 1.00 66.56 305 PHE A C 1
ATOM 2408 O O . PHE A 1 305 ? 7.140 2.285 2.681 1.00 66.56 305 PHE A O 1
ATOM 2415 N N . SER A 1 306 ? 5.480 3.518 3.524 1.00 64.81 306 SER A N 1
ATOM 2416 C CA . SER A 1 306 ? 5.292 2.644 4.674 1.00 64.81 306 SER A CA 1
ATOM 2417 C C . SER A 1 306 ? 3.815 2.494 4.994 1.00 64.81 306 SER A C 1
ATOM 2419 O O . SER A 1 306 ? 3.119 3.478 5.238 1.00 64.81 306 SER A O 1
ATOM 2421 N N . ILE A 1 307 ? 3.356 1.248 5.011 1.00 62.66 307 ILE A N 1
ATOM 2422 C CA . ILE A 1 307 ? 2.056 0.840 5.522 1.00 62.66 307 ILE A CA 1
ATOM 2423 C C . ILE A 1 307 ? 2.278 0.306 6.927 1.00 62.66 307 ILE A C 1
ATOM 2425 O O . ILE A 1 307 ? 3.069 -0.615 7.134 1.00 62.66 307 ILE A O 1
ATOM 2429 N N . TYR A 1 308 ? 1.557 0.874 7.886 1.00 59.78 308 TYR A N 1
ATOM 2430 C CA . TYR A 1 308 ? 1.602 0.442 9.274 1.00 59.78 308 TYR A CA 1
ATOM 2431 C C . TYR A 1 308 ? 0.232 -0.039 9.719 1.00 59.78 308 TYR A C 1
ATOM 2433 O O . TYR A 1 308 ? -0.755 0.684 9.598 1.00 59.78 308 TYR A O 1
ATOM 2441 N N . ASN A 1 309 ? 0.206 -1.225 10.320 1.00 53.03 309 ASN A N 1
ATOM 2442 C CA . ASN A 1 309 ? -0.985 -1.887 10.838 1.00 53.03 309 ASN A CA 1
ATOM 2443 C C . ASN A 1 309 ? -2.128 -1.956 9.811 1.00 53.03 309 ASN A C 1
ATOM 2445 O O . ASN A 1 309 ? -3.253 -1.562 10.130 1.00 53.03 309 ASN A O 1
ATOM 2449 N N . ASP A 1 310 ? -1.850 -2.444 8.599 1.00 58.03 310 ASP A N 1
ATOM 2450 C CA . ASP A 1 310 ? -2.942 -2.768 7.684 1.00 58.03 310 ASP A CA 1
ATOM 2451 C C . ASP A 1 310 ? -3.751 -3.952 8.226 1.00 58.03 310 ASP A C 1
ATOM 2453 O O . ASP A 1 310 ? -3.226 -4.900 8.815 1.00 58.03 310 ASP A O 1
ATOM 2457 N N . ILE A 1 311 ? -5.060 -3.805 8.099 1.00 44.97 311 ILE A N 1
ATOM 2458 C CA . ILE A 1 311 ? -6.122 -4.608 8.700 1.00 44.97 311 ILE A CA 1
ATOM 2459 C C . ILE A 1 311 ? -7.150 -5.062 7.658 1.00 44.97 311 ILE A C 1
ATOM 2461 O O . ILE A 1 311 ? -8.143 -5.677 8.033 1.00 44.97 311 ILE A O 1
ATOM 2465 N N . TYR A 1 312 ? -6.943 -4.755 6.372 1.00 44.88 312 TYR A N 1
ATOM 2466 C CA . TYR A 1 312 ? -7.774 -5.252 5.268 1.00 44.88 312 TYR A CA 1
ATOM 2467 C C . TYR A 1 312 ? -7.367 -6.664 4.794 1.00 44.88 312 TYR A C 1
ATOM 2469 O O . TYR A 1 312 ? -7.683 -7.064 3.674 1.00 44.88 312 TYR A O 1
ATOM 2477 N N . THR A 1 313 ? -6.688 -7.415 5.666 1.00 42.44 313 THR A N 1
ATOM 2478 C CA . THR A 1 313 ? -6.215 -8.793 5.477 1.00 42.44 313 THR A CA 1
ATOM 2479 C C . THR A 1 313 ? -6.830 -9.693 6.536 1.00 42.44 313 THR A C 1
ATOM 2481 O O . THR A 1 313 ? -6.634 -9.362 7.732 1.00 42.44 313 THR A O 1
#